Protein AF-A0A8C6AK16-F1 (afdb_monomer_lite)

Organism: Monodon monoceros (NCBI:txid40151)

InterPro domains:
  IPR026140 Small ribosomal subunit protein mS26 [PF14943] (28-161)
  IPR026140 Small ribosomal subunit protein mS26 [PTHR21035] (1-161)

Sequence (233 aa):
MFRALSALGARPMGLPPAPFLLPVRCRKTRHDPPAKSKVGRVATPPAVDPAEFFVLTERYRQYRQTVRALRLEFVSEVRKKVHEARTGVLAERKALEDAAEHRELMAWNQAENQRLRELRMARLRQEAREQERRQAEEAARQAREAQAWAQLKEREVLQLQVGRVSRGWGCRPRTPPVPRVLRAARWGRWGHGYLQSWKRVALSLDAGLAGEDLEEEACRESACQARRPGGES

Structure (mmCIF, N/CA/C/O backbone):
data_AF-A0A8C6AK16-F1
#
_entry.id   AF-A0A8C6AK16-F1
#
loop_
_atom_site.group_PDB
_atom_site.id
_atom_site.type_symbol
_atom_site.label_atom_id
_atom_site.label_alt_id
_atom_site.label_comp_id
_atom_site.label_asym_id
_atom_site.label_entity_id
_atom_site.label_seq_id
_atom_site.pdbx_PDB_ins_code
_atom_site.Cartn_x
_atom_site.Cartn_y
_atom_site.Cartn_z
_atom_site.occupancy
_atom_site.B_iso_or_equiv
_atom_site.auth_seq_id
_atom_site.auth_comp_id
_atom_site.auth_asym_id
_atom_site.auth_atom_id
_atom_site.pdbx_PDB_model_num
ATOM 1 N N . MET A 1 1 ? -16.729 41.560 -31.526 1.00 43.81 1 MET A N 1
ATOM 2 C CA . MET A 1 1 ? -16.872 40.191 -30.985 1.00 43.81 1 MET A CA 1
ATOM 3 C C . MET A 1 1 ? -15.868 40.006 -29.855 1.00 43.81 1 MET A C 1
ATOM 5 O O . MET A 1 1 ? -14.703 39.742 -30.118 1.00 43.81 1 MET A O 1
ATOM 9 N N . PHE A 1 2 ? -16.290 40.229 -28.611 1.00 41.56 2 PHE A N 1
ATOM 10 C CA . PHE A 1 2 ? -15.452 40.019 -27.429 1.00 41.56 2 PHE A CA 1
ATOM 11 C C . PHE A 1 2 ? -15.372 38.517 -27.131 1.00 41.56 2 PHE A C 1
ATOM 13 O O . PHE A 1 2 ? -16.373 37.916 -26.750 1.00 41.56 2 PHE A O 1
ATOM 20 N N . ARG A 1 3 ? -14.199 37.900 -27.319 1.00 47.03 3 ARG A N 1
ATOM 21 C CA . ARG A 1 3 ? -13.893 36.579 -26.752 1.00 47.03 3 ARG A CA 1
ATOM 22 C C . ARG A 1 3 ? -12.997 36.769 -25.537 1.00 47.03 3 ARG A C 1
ATOM 24 O O . ARG A 1 3 ? -11.971 37.438 -25.601 1.00 47.03 3 ARG A O 1
ATOM 31 N N . ALA A 1 4 ? -13.482 36.220 -24.434 1.00 45.59 4 ALA A N 1
ATOM 32 C CA . ALA A 1 4 ? -13.063 36.475 -23.075 1.00 45.59 4 ALA A CA 1
ATOM 33 C C . ALA A 1 4 ? -11.618 36.046 -22.792 1.00 45.59 4 ALA A C 1
ATOM 35 O O . ALA A 1 4 ? -11.226 34.897 -22.995 1.00 45.59 4 ALA A O 1
ATOM 36 N N . LEU A 1 5 ? -10.860 36.988 -22.237 1.00 52.19 5 LEU A N 1
ATOM 37 C CA . LEU A 1 5 ? -9.679 36.746 -21.423 1.00 52.19 5 LEU A CA 1
ATOM 38 C C . LEU A 1 5 ? -10.152 36.180 -20.079 1.00 52.19 5 LEU A C 1
ATOM 40 O O . LEU A 1 5 ? -10.466 36.924 -19.155 1.00 52.19 5 LEU A O 1
ATOM 44 N N . SER A 1 6 ? -10.281 34.862 -19.967 1.00 50.84 6 SER A N 1
ATOM 45 C CA . SER A 1 6 ? -10.647 34.217 -18.700 1.00 50.84 6 SER A CA 1
ATOM 46 C C . SER A 1 6 ? -9.979 32.853 -18.590 1.00 50.84 6 SER A C 1
ATOM 48 O O . SER A 1 6 ? -10.600 31.824 -18.815 1.00 50.84 6 SER A O 1
ATOM 50 N N . ALA A 1 7 ? -8.683 32.855 -18.272 1.00 47.44 7 ALA A N 1
ATOM 51 C CA . ALA A 1 7 ? -7.985 31.673 -17.753 1.00 47.44 7 ALA A CA 1
ATOM 52 C C . ALA A 1 7 ? -6.747 32.031 -16.903 1.00 47.44 7 ALA A C 1
ATOM 54 O O . ALA A 1 7 ? -5.827 31.229 -16.761 1.00 47.44 7 ALA A O 1
ATOM 55 N N . LEU A 1 8 ? -6.704 33.234 -16.322 1.00 50.97 8 LEU A N 1
ATOM 56 C CA . LEU A 1 8 ? -5.775 33.557 -15.239 1.00 50.97 8 LEU A CA 1
ATOM 57 C C . LEU A 1 8 ? -6.546 33.443 -13.924 1.00 50.97 8 LEU A C 1
ATOM 59 O O . LEU A 1 8 ? -7.181 34.401 -13.503 1.00 50.97 8 LEU A O 1
ATOM 63 N N . GLY A 1 9 ? -6.511 32.269 -13.293 1.00 51.22 9 GLY A N 1
ATOM 64 C CA . GLY A 1 9 ? -6.973 32.128 -11.909 1.00 51.22 9 GLY A CA 1
ATOM 65 C C . GLY A 1 9 ? -7.875 30.932 -11.638 1.00 51.22 9 GLY A C 1
ATOM 66 O O . GLY A 1 9 ? -9.057 31.098 -11.387 1.00 51.22 9 GLY A O 1
ATOM 67 N N . ALA A 1 10 ? -7.296 29.733 -11.614 1.00 48.38 10 ALA A N 1
ATOM 68 C CA . ALA A 1 10 ? -7.775 28.633 -10.777 1.00 48.38 10 ALA A CA 1
ATOM 69 C C . ALA A 1 10 ? -6.616 27.645 -10.601 1.00 48.38 10 ALA A C 1
ATOM 71 O O . ALA A 1 10 ? -6.416 26.727 -11.393 1.00 48.38 10 ALA A O 1
ATOM 72 N N . ARG A 1 11 ? -5.774 27.886 -9.592 1.00 49.88 11 ARG A N 1
ATOM 73 C CA . ARG A 1 11 ? -4.774 26.906 -9.155 1.00 49.88 11 ARG A CA 1
ATOM 74 C C . ARG A 1 11 ? -5.548 25.768 -8.469 1.00 49.88 11 ARG A C 1
ATOM 76 O O . ARG A 1 11 ? -6.270 26.073 -7.522 1.00 49.88 11 ARG A O 1
ATOM 83 N N . PRO A 1 12 ? -5.431 24.496 -8.889 1.00 49.06 12 PRO A N 1
ATOM 84 C CA . PRO A 1 12 ? -6.029 23.402 -8.135 1.00 49.06 12 PRO A CA 1
ATOM 85 C C . PRO A 1 12 ? -5.364 23.345 -6.753 1.00 49.06 12 PRO A C 1
ATOM 87 O O . PRO A 1 12 ? -4.154 23.124 -6.645 1.00 49.06 12 PRO A O 1
ATOM 90 N N . MET A 1 13 ? -6.143 23.602 -5.697 1.00 51.75 13 MET A N 1
ATOM 91 C CA . MET A 1 13 ? -5.725 23.344 -4.320 1.00 51.75 13 MET A CA 1
ATOM 92 C C . MET A 1 13 ? -5.491 21.840 -4.183 1.00 51.75 13 MET A C 1
ATOM 94 O O . MET A 1 13 ? -6.433 21.061 -4.275 1.00 51.75 13 MET A O 1
ATOM 98 N N . GLY A 1 14 ? -4.234 21.431 -4.023 1.00 57.31 14 GLY A N 1
ATOM 99 C CA . GLY A 1 14 ? -3.881 20.022 -3.830 1.00 57.31 14 GLY A CA 1
ATOM 100 C C . GLY A 1 14 ? -2.623 19.559 -4.558 1.00 57.31 14 GLY A C 1
ATOM 101 O O . GLY A 1 14 ? -2.164 18.450 -4.305 1.00 57.31 14 GLY A O 1
ATOM 102 N N . LEU A 1 15 ? -2.020 20.384 -5.422 1.00 57.50 15 LEU A N 1
ATOM 103 C CA . LEU A 1 15 ? -0.677 20.082 -5.916 1.00 57.50 15 LEU A CA 1
ATOM 104 C C . LEU A 1 15 ? 0.337 20.441 -4.815 1.00 57.50 15 LEU A C 1
ATOM 106 O O . LEU A 1 15 ? 0.316 21.593 -4.363 1.00 57.50 15 LEU A O 1
ATOM 110 N N . PRO A 1 16 ? 1.213 19.516 -4.369 1.00 57.88 16 PRO A N 1
ATOM 111 C CA . PRO A 1 16 ? 2.277 19.877 -3.441 1.00 57.88 16 PRO A CA 1
ATOM 112 C C . PRO A 1 16 ? 3.056 21.058 -4.034 1.00 57.88 16 PRO A C 1
ATOM 114 O O . PRO A 1 16 ? 3.250 21.093 -5.258 1.00 57.88 16 PRO A O 1
ATOM 117 N N . PRO A 1 17 ? 3.464 22.050 -3.216 1.00 62.41 17 PRO A N 1
ATOM 118 C CA . PRO A 1 17 ? 4.286 23.145 -3.707 1.00 62.41 17 PRO A CA 1
ATOM 119 C C . PRO A 1 17 ? 5.457 22.527 -4.464 1.00 62.41 17 PRO A C 1
ATOM 121 O O . PRO A 1 17 ? 6.132 21.644 -3.930 1.00 62.41 17 PRO A O 1
ATOM 124 N N . ALA A 1 18 ? 5.633 22.929 -5.731 1.00 64.94 18 ALA A N 1
ATOM 125 C CA . ALA A 1 18 ? 6.762 22.482 -6.534 1.00 64.94 18 ALA A CA 1
ATOM 126 C C . ALA A 1 18 ? 8.004 22.611 -5.647 1.00 64.94 18 ALA A C 1
ATOM 128 O O . ALA A 1 18 ? 8.178 23.694 -5.075 1.00 64.94 18 ALA A O 1
ATOM 129 N N . PRO A 1 19 ? 8.787 21.532 -5.443 1.00 64.44 19 PRO A N 1
ATOM 130 C CA . PRO A 1 19 ? 9.905 21.582 -4.521 1.00 64.44 19 PRO A CA 1
ATOM 131 C C . PRO A 1 19 ? 10.730 22.795 -4.915 1.00 64.44 19 PRO A C 1
ATOM 133 O O . PRO A 1 19 ? 11.152 22.903 -6.070 1.00 64.44 19 PRO A O 1
ATOM 136 N N . PHE A 1 20 ? 10.868 23.745 -3.986 1.00 60.88 20 PHE A N 1
ATOM 137 C CA . PHE A 1 20 ? 11.791 24.851 -4.161 1.00 60.88 20 PHE A CA 1
ATOM 138 C C . PHE A 1 20 ? 13.108 24.195 -4.547 1.00 60.88 20 PHE A C 1
ATOM 140 O O . PHE A 1 20 ? 13.653 23.412 -3.767 1.00 60.88 20 PHE A O 1
ATOM 147 N N . LEU A 1 21 ? 13.542 24.409 -5.791 1.00 63.00 21 LEU A N 1
ATOM 148 C CA . LEU A 1 21 ? 14.808 23.897 -6.286 1.00 63.00 21 LEU A CA 1
ATOM 149 C C . LEU A 1 21 ? 15.869 24.599 -5.454 1.00 63.00 21 LEU A C 1
ATOM 151 O O . LEU A 1 21 ? 16.296 25.704 -5.786 1.00 63.00 21 LEU A O 1
ATOM 155 N N . LEU A 1 22 ? 16.216 23.992 -4.319 1.00 65.81 22 LEU A N 1
ATOM 156 C CA . LEU A 1 22 ? 17.286 24.468 -3.473 1.00 65.81 22 LEU A CA 1
ATOM 157 C C . LEU A 1 22 ? 18.501 24.571 -4.391 1.00 65.81 22 LEU A C 1
ATOM 159 O O . LEU A 1 22 ? 18.803 23.595 -5.091 1.00 65.81 22 LEU A O 1
ATOM 163 N N . PRO A 1 23 ? 19.146 25.746 -4.474 1.00 65.31 23 PRO A N 1
ATOM 164 C CA . PRO A 1 23 ? 20.299 25.906 -5.332 1.00 65.31 23 PRO A CA 1
ATOM 165 C C . PRO A 1 23 ? 21.315 24.844 -4.924 1.00 65.31 23 PRO A C 1
ATOM 167 O O . PRO A 1 23 ? 21.833 24.848 -3.807 1.00 65.31 23 PRO A O 1
ATOM 170 N N . VAL A 1 24 ? 21.551 23.885 -5.823 1.00 67.88 24 VAL A N 1
ATOM 171 C CA . VAL A 1 24 ? 22.570 22.864 -5.612 1.00 67.88 24 VAL A CA 1
ATOM 172 C C . VAL A 1 24 ? 23.885 23.619 -5.510 1.00 67.88 24 VAL A C 1
ATOM 174 O O . VAL A 1 24 ? 24.305 24.262 -6.479 1.00 67.88 24 VAL A O 1
ATOM 177 N N . ARG A 1 25 ? 24.498 23.580 -4.320 1.00 72.50 25 ARG A N 1
ATOM 178 C CA . ARG A 1 25 ? 25.789 24.214 -4.039 1.00 72.50 25 ARG A CA 1
ATOM 179 C C . ARG A 1 25 ? 26.736 23.863 -5.196 1.00 72.50 25 ARG A C 1
ATOM 181 O O . ARG A 1 25 ? 26.908 22.686 -5.502 1.00 72.50 25 ARG A O 1
ATOM 188 N N . CYS A 1 26 ? 27.283 24.887 -5.857 1.00 72.38 26 CYS A N 1
ATOM 189 C CA . CYS A 1 26 ? 28.216 24.801 -6.996 1.00 72.38 26 CYS A CA 1
ATOM 190 C C . CYS A 1 26 ? 27.634 24.672 -8.427 1.00 72.38 26 CYS A C 1
ATOM 192 O O . CYS A 1 26 ? 28.416 24.480 -9.360 1.00 72.38 26 CYS A O 1
ATOM 194 N N . ARG A 1 27 ? 26.321 24.827 -8.667 1.00 88.56 27 ARG A N 1
ATOM 195 C CA . ARG A 1 27 ? 25.781 25.046 -10.032 1.00 88.56 27 ARG A CA 1
ATOM 196 C C . ARG A 1 27 ? 25.396 26.507 -10.257 1.00 88.56 27 ARG A C 1
ATOM 198 O O . ARG A 1 27 ? 24.926 27.169 -9.342 1.00 88.56 27 ARG A O 1
ATOM 205 N N . LYS A 1 28 ? 25.572 26.990 -11.492 1.00 88.38 28 LYS A N 1
ATOM 206 C CA . LYS A 1 28 ? 25.147 28.340 -11.883 1.00 88.38 28 LYS A CA 1
ATOM 207 C C . LYS A 1 28 ? 23.627 28.463 -11.819 1.00 88.38 28 LYS A C 1
ATOM 209 O O . LYS A 1 28 ? 22.910 27.605 -12.336 1.00 88.38 28 LYS A O 1
ATOM 214 N N . THR A 1 29 ? 23.160 29.537 -11.208 1.00 87.94 29 THR A N 1
ATOM 215 C CA . THR A 1 29 ? 21.767 29.972 -11.189 1.00 87.94 29 THR A CA 1
ATOM 216 C C . THR A 1 29 ? 21.426 30.765 -12.451 1.00 87.94 29 THR A C 1
ATOM 218 O O . THR A 1 29 ? 22.292 31.099 -13.260 1.00 87.94 29 THR A O 1
ATOM 221 N N . ARG A 1 30 ? 20.139 31.087 -12.629 1.00 89.94 30 ARG A N 1
ATOM 222 C CA . ARG A 1 30 ? 19.654 31.882 -13.769 1.00 89.94 30 ARG A CA 1
ATOM 223 C C . ARG A 1 30 ? 20.223 33.308 -13.799 1.00 89.94 30 ARG A C 1
ATOM 225 O O . ARG A 1 30 ? 20.335 33.869 -14.883 1.00 89.94 30 ARG A O 1
ATOM 232 N N . HIS A 1 31 ? 20.534 33.887 -12.638 1.00 90.69 31 HIS A N 1
ATOM 233 C CA . HIS A 1 31 ? 21.014 35.269 -12.514 1.00 90.69 31 HIS A CA 1
ATOM 234 C C . HIS A 1 31 ? 22.543 35.381 -12.567 1.00 90.69 31 HIS A C 1
ATOM 236 O O . HIS A 1 31 ? 23.069 36.489 -12.647 1.00 90.69 31 HIS A O 1
ATOM 242 N N . ASP A 1 32 ? 23.254 34.251 -12.551 1.00 90.50 32 ASP A N 1
ATOM 243 C CA . ASP A 1 32 ? 24.709 34.251 -12.625 1.00 90.50 32 ASP A CA 1
ATOM 244 C C . ASP A 1 32 ? 25.1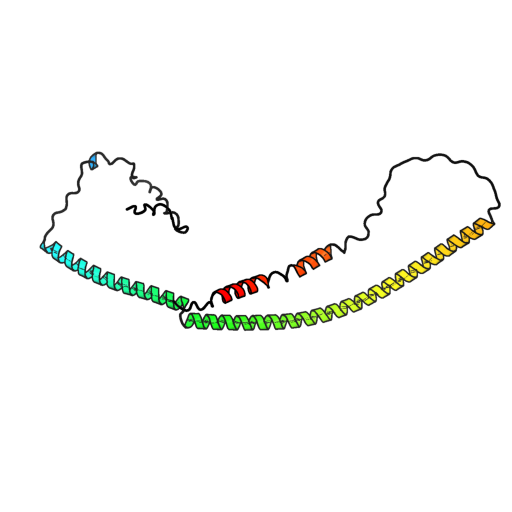77 34.551 -14.051 1.00 90.50 32 ASP A C 1
ATOM 246 O O . ASP A 1 32 ? 24.705 33.928 -15.011 1.00 90.50 32 ASP A O 1
ATOM 250 N N . PRO A 1 33 ? 26.159 35.446 -14.228 1.00 93.19 33 PRO A N 1
ATOM 251 C CA . PRO A 1 33 ? 26.671 35.734 -15.551 1.00 93.19 33 PRO A CA 1
ATOM 252 C C . PRO A 1 33 ? 27.385 34.509 -16.162 1.00 93.19 33 PRO A C 1
ATOM 254 O O . PRO A 1 33 ? 28.042 33.704 -15.472 1.00 93.19 33 PRO A O 1
ATOM 257 N N . PRO A 1 34 ? 27.311 34.339 -17.495 1.00 94.31 34 PRO A N 1
ATOM 258 C CA . PRO A 1 34 ? 28.130 33.357 -18.187 1.00 94.31 34 PRO A CA 1
ATOM 259 C C . PRO A 1 34 ? 29.618 33.692 -18.012 1.00 94.31 34 PRO A C 1
ATOM 261 O O . PRO A 1 34 ? 30.016 34.839 -17.830 1.00 94.31 34 PRO A O 1
ATOM 264 N N . ALA A 1 35 ? 30.471 32.666 -18.058 1.00 92.94 35 ALA A N 1
ATOM 265 C CA . ALA A 1 35 ? 31.912 32.893 -17.982 1.00 92.94 35 ALA A CA 1
ATOM 266 C C . ALA A 1 35 ? 32.380 33.601 -19.259 1.00 92.94 35 ALA A C 1
ATOM 268 O O . ALA A 1 35 ? 31.943 33.214 -20.342 1.00 92.94 35 ALA A O 1
ATOM 269 N N . LYS A 1 36 ? 33.310 34.560 -19.149 1.00 95.56 36 LYS A N 1
ATOM 270 C CA . LYS A 1 36 ? 33.849 35.316 -20.299 1.00 95.56 36 LYS A CA 1
ATOM 271 C C . LYS A 1 36 ? 34.339 34.396 -21.431 1.00 95.56 36 LYS A C 1
ATOM 273 O O . LYS A 1 36 ? 34.035 34.636 -22.590 1.00 95.56 36 LYS A O 1
ATOM 278 N N . SER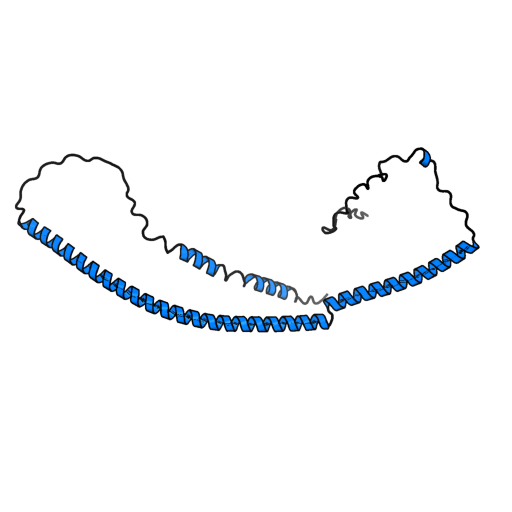 A 1 37 ? 34.977 33.273 -21.089 1.00 94.75 37 SER A N 1
ATOM 279 C CA . SER A 1 37 ? 35.450 32.249 -22.039 1.00 94.75 37 SER A CA 1
ATOM 280 C C . SER A 1 37 ? 34.346 31.431 -22.732 1.00 94.75 37 SER A C 1
ATOM 282 O O . SER A 1 37 ? 34.629 30.674 -23.659 1.00 94.75 37 SER A O 1
ATOM 284 N N . LYS A 1 38 ? 33.088 31.531 -22.285 1.00 94.69 38 LYS A N 1
ATOM 285 C CA . LYS A 1 38 ? 31.929 30.820 -22.849 1.00 94.69 38 LYS A CA 1
ATOM 286 C C . LYS A 1 38 ? 30.940 31.740 -23.567 1.00 94.69 38 LYS A C 1
ATOM 288 O O . LYS A 1 38 ? 30.084 31.214 -24.264 1.00 94.69 38 LYS A O 1
ATOM 293 N N . VAL A 1 39 ? 31.073 33.066 -23.444 1.00 93.75 39 VAL A N 1
ATOM 294 C CA . VAL A 1 39 ? 30.165 34.049 -24.073 1.00 93.75 39 VAL A CA 1
ATOM 295 C C . VAL A 1 39 ? 30.125 33.898 -25.598 1.00 93.75 39 VAL A C 1
ATOM 297 O O . VAL A 1 39 ? 29.050 33.931 -26.178 1.00 93.75 39 VAL A O 1
ATOM 300 N N . GLY A 1 40 ? 31.275 33.671 -26.239 1.00 93.50 40 GLY A N 1
ATOM 301 C CA . GLY A 1 40 ? 31.366 33.461 -27.692 1.00 93.50 40 GLY A CA 1
ATOM 302 C C . GLY A 1 40 ? 31.447 31.995 -28.126 1.00 93.50 40 GLY A C 1
ATOM 303 O O . GLY A 1 40 ? 31.640 31.718 -29.306 1.00 93.50 40 GLY A O 1
ATOM 304 N N . ARG A 1 41 ? 31.359 31.031 -27.197 1.00 95.88 41 ARG A N 1
ATOM 305 C CA . ARG A 1 41 ? 31.543 29.612 -27.527 1.00 95.88 41 ARG A CA 1
ATOM 306 C C . ARG A 1 41 ? 30.222 28.989 -27.966 1.00 95.88 41 ARG A C 1
ATOM 308 O O . ARG A 1 41 ? 29.410 28.607 -27.125 1.00 95.88 41 ARG A O 1
ATOM 315 N N . VAL A 1 42 ? 30.081 28.770 -29.266 1.00 96.12 42 VAL A N 1
ATOM 316 C CA . VAL A 1 42 ? 29.010 27.950 -29.847 1.00 96.12 42 VAL A CA 1
ATOM 317 C C . VAL A 1 42 ? 29.463 26.487 -29.913 1.00 96.12 42 VAL A C 1
ATOM 319 O O . VAL A 1 42 ? 30.647 26.200 -30.087 1.00 96.12 42 VAL A O 1
ATOM 322 N N . ALA A 1 43 ? 28.546 25.542 -29.695 1.00 95.75 43 ALA A N 1
ATOM 323 C CA . ALA A 1 43 ? 28.850 24.122 -29.842 1.00 95.75 43 ALA A CA 1
ATOM 324 C C . ALA A 1 43 ? 28.903 23.754 -31.333 1.00 95.75 43 ALA A C 1
ATOM 326 O O . ALA A 1 43 ? 27.879 23.797 -32.010 1.00 95.75 43 ALA A O 1
ATOM 327 N N . THR A 1 44 ? 30.086 23.393 -31.828 1.00 96.44 44 THR A N 1
ATOM 328 C CA . THR A 1 44 ? 30.261 22.884 -33.194 1.00 96.44 44 THR A CA 1
ATOM 329 C C . THR A 1 44 ? 29.782 21.432 -33.261 1.00 96.44 44 THR A C 1
ATOM 331 O O . THR A 1 44 ? 30.228 20.626 -32.437 1.00 96.44 44 THR A O 1
ATOM 334 N N . PRO A 1 45 ? 28.876 21.078 -34.190 1.00 97.25 45 PRO A N 1
ATOM 335 C CA . PRO A 1 45 ? 28.438 19.697 -34.348 1.00 97.25 45 PRO A CA 1
ATOM 336 C C . PRO A 1 45 ? 29.610 18.804 -34.791 1.00 97.25 45 PRO A C 1
ATOM 338 O O . PRO A 1 45 ? 30.467 19.261 -35.554 1.00 97.25 45 PRO A O 1
ATOM 341 N N . PRO A 1 46 ? 29.676 17.548 -34.316 1.00 97.12 46 PRO A N 1
ATOM 342 C CA . PRO A 1 46 ? 30.684 16.599 -34.777 1.00 97.12 46 PRO A CA 1
ATOM 343 C C . PRO A 1 46 ? 30.432 16.200 -36.238 1.00 97.12 46 PRO A C 1
ATOM 345 O O . PRO A 1 46 ? 29.305 16.293 -36.727 1.00 97.12 46 PRO A O 1
ATOM 348 N N . ALA A 1 47 ? 31.477 15.727 -36.924 1.00 96.62 47 ALA A N 1
ATOM 349 C CA . ALA A 1 47 ? 31.329 15.098 -38.234 1.00 96.62 47 ALA A CA 1
ATOM 350 C C . ALA A 1 47 ? 30.499 13.807 -38.114 1.00 96.62 47 ALA A C 1
ATOM 352 O O . ALA A 1 47 ? 30.592 13.100 -37.110 1.00 96.62 47 ALA A O 1
ATOM 353 N N . VAL A 1 48 ? 29.683 13.517 -39.128 1.00 97.44 48 VAL A N 1
ATOM 354 C CA . VAL A 1 48 ? 28.753 12.380 -39.136 1.00 97.44 48 VAL A CA 1
ATOM 355 C C . VAL A 1 48 ? 28.963 11.575 -40.413 1.00 97.44 48 VAL A C 1
ATOM 357 O O . VAL A 1 48 ? 28.889 12.141 -41.503 1.00 97.44 48 VAL A O 1
ATOM 360 N N . ASP A 1 49 ? 29.193 10.267 -40.280 1.00 98.00 49 ASP A N 1
ATOM 361 C CA . ASP A 1 49 ? 29.155 9.337 -41.411 1.00 98.00 49 ASP A CA 1
ATOM 362 C C . ASP A 1 49 ? 27.691 9.005 -41.766 1.00 98.00 49 ASP A C 1
ATOM 364 O O . ASP A 1 49 ? 26.948 8.520 -40.903 1.00 98.00 49 ASP A O 1
ATOM 368 N N . PRO A 1 50 ? 27.232 9.264 -43.007 1.00 97.62 50 PRO A N 1
ATOM 369 C CA . PRO A 1 50 ? 25.857 8.983 -43.409 1.00 97.62 50 PRO A CA 1
ATOM 370 C C . PRO A 1 50 ? 25.473 7.498 -43.325 1.00 97.62 50 PRO A C 1
ATOM 372 O O . PRO A 1 50 ? 24.317 7.203 -43.009 1.00 97.62 50 PRO A O 1
ATOM 375 N N . ALA A 1 51 ? 26.402 6.568 -43.581 1.00 97.62 51 ALA A N 1
ATOM 376 C CA . ALA A 1 51 ? 26.100 5.136 -43.559 1.00 97.62 51 ALA A CA 1
ATOM 377 C C . ALA A 1 51 ? 25.829 4.646 -42.128 1.00 97.62 51 ALA A C 1
ATOM 379 O O . ALA A 1 51 ? 24.776 4.058 -41.854 1.00 97.62 51 ALA A O 1
ATOM 380 N N . GLU A 1 52 ? 26.730 4.953 -41.191 1.00 97.44 52 GLU A N 1
ATOM 381 C CA . GLU A 1 52 ? 26.535 4.663 -39.768 1.00 97.44 52 GLU A CA 1
ATOM 382 C C . GLU A 1 52 ? 25.294 5.356 -39.195 1.00 97.44 52 GLU A C 1
ATOM 384 O O . GLU A 1 52 ? 24.504 4.730 -38.480 1.00 97.44 52 GLU A O 1
ATOM 389 N N . PHE A 1 53 ? 25.083 6.634 -39.528 1.00 97.94 53 PHE A N 1
ATOM 390 C CA . PHE A 1 53 ? 23.949 7.403 -39.019 1.00 97.94 53 PHE A CA 1
ATOM 391 C C . PHE A 1 53 ? 22.604 6.785 -39.413 1.00 97.94 53 PHE A C 1
ATOM 393 O O . PHE A 1 53 ? 21.693 6.705 -38.581 1.00 97.94 53 PHE A O 1
ATOM 400 N N . PHE A 1 54 ? 22.475 6.296 -40.649 1.00 98.12 54 PHE A N 1
ATOM 401 C CA . PHE A 1 54 ? 21.266 5.613 -41.105 1.00 98.12 54 PHE A CA 1
ATOM 402 C C . PHE A 1 54 ? 21.011 4.318 -40.320 1.00 98.12 54 PHE A C 1
ATOM 404 O O . PHE A 1 54 ? 19.922 4.123 -39.774 1.00 98.12 54 PHE A O 1
ATOM 411 N N . VAL A 1 55 ? 22.032 3.464 -40.182 1.00 98.31 55 VAL A N 1
ATOM 412 C CA . VAL A 1 55 ? 21.920 2.196 -39.440 1.00 98.31 55 VAL A CA 1
ATOM 413 C C . VAL A 1 55 ? 21.559 2.440 -37.975 1.00 98.31 55 VAL A C 1
ATOM 415 O O . VAL A 1 55 ? 20.688 1.759 -37.426 1.00 98.31 55 VAL A O 1
ATOM 418 N N . LEU A 1 56 ? 22.193 3.421 -37.329 1.00 98.44 56 LEU A N 1
ATOM 419 C CA . LEU A 1 56 ? 21.871 3.798 -35.954 1.00 98.44 56 LEU A CA 1
ATOM 420 C C . LEU A 1 56 ? 20.434 4.303 -35.843 1.00 98.44 56 LEU A C 1
ATOM 422 O O . LEU A 1 56 ? 19.718 3.884 -34.934 1.00 98.44 56 LEU A O 1
ATOM 426 N N . THR A 1 57 ? 19.987 5.149 -36.769 1.00 98.44 57 THR A N 1
ATOM 427 C CA . THR A 1 57 ? 18.624 5.695 -36.761 1.00 98.44 57 THR A CA 1
ATOM 428 C C . THR A 1 57 ? 17.576 4.585 -36.800 1.00 98.44 57 THR A C 1
ATOM 430 O O . THR A 1 57 ? 16.668 4.570 -35.962 1.00 98.44 57 THR A O 1
ATOM 433 N N . GLU A 1 58 ? 17.733 3.606 -37.693 1.00 98.56 58 GLU A N 1
ATOM 434 C CA . GLU A 1 58 ? 16.802 2.477 -37.791 1.00 98.56 58 GLU A CA 1
ATOM 435 C C . GLU A 1 58 ? 16.873 1.550 -36.570 1.00 98.56 58 GLU A C 1
ATOM 437 O O . GLU A 1 58 ? 15.835 1.166 -36.024 1.00 98.56 58 GLU A O 1
ATOM 442 N N . ARG A 1 59 ? 18.071 1.263 -36.045 1.00 98.69 59 ARG A N 1
ATOM 443 C CA . ARG A 1 59 ? 18.214 0.479 -34.803 1.00 98.69 59 ARG A CA 1
ATOM 444 C C . ARG A 1 59 ? 17.540 1.165 -33.619 1.00 98.69 59 ARG A C 1
ATOM 446 O O . ARG A 1 59 ? 16.830 0.515 -32.854 1.00 98.69 59 ARG A O 1
ATOM 453 N N . TYR A 1 60 ? 17.706 2.479 -33.475 1.00 98.62 60 TYR A N 1
ATOM 454 C CA . TYR A 1 60 ? 17.041 3.244 -32.422 1.00 98.62 60 TYR A CA 1
ATOM 455 C C . TYR A 1 60 ? 15.528 3.289 -32.610 1.00 98.62 60 TYR A C 1
ATOM 457 O O . TYR A 1 60 ? 14.798 3.227 -31.618 1.00 98.62 60 TYR A O 1
ATOM 465 N N . ARG A 1 61 ? 15.042 3.384 -33.852 1.00 98.56 61 ARG A N 1
ATOM 466 C CA . ARG A 1 61 ? 13.611 3.314 -34.161 1.00 98.56 61 ARG A CA 1
ATOM 467 C C . ARG A 1 61 ? 13.027 1.977 -33.707 1.00 98.56 61 ARG A C 1
ATOM 469 O O . ARG A 1 61 ? 12.069 1.978 -32.933 1.00 98.56 61 ARG A O 1
ATOM 476 N N . GLN A 1 62 ? 13.637 0.869 -34.124 1.00 98.62 62 GLN A N 1
ATOM 477 C CA . GLN A 1 62 ? 13.213 -0.485 -33.759 1.00 98.62 62 GLN A CA 1
ATOM 478 C C . GLN A 1 62 ? 13.281 -0.702 -32.243 1.00 98.62 62 GLN A C 1
ATOM 480 O O . GLN A 1 62 ? 12.296 -1.101 -31.626 1.00 98.62 62 GLN A O 1
ATOM 485 N N . TYR A 1 63 ? 14.398 -0.338 -31.610 1.00 98.62 63 TYR A N 1
ATOM 486 C CA . TYR A 1 63 ? 14.565 -0.436 -30.160 1.00 98.62 63 TYR A CA 1
ATOM 487 C C . TYR A 1 63 ? 13.486 0.345 -29.400 1.00 98.62 63 TYR A C 1
ATOM 489 O O . TYR A 1 63 ? 12.844 -0.187 -28.493 1.00 98.62 63 TYR A O 1
ATOM 497 N N . ARG A 1 64 ? 13.241 1.607 -29.778 1.00 98.56 64 ARG A N 1
ATOM 498 C CA . ARG A 1 64 ? 12.221 2.443 -29.128 1.00 98.56 64 ARG A CA 1
ATOM 499 C C . ARG A 1 64 ? 10.819 1.885 -29.323 1.00 98.56 64 ARG A C 1
ATOM 501 O O . ARG A 1 64 ? 10.012 2.000 -28.404 1.00 98.56 64 ARG A O 1
ATOM 508 N N . GLN A 1 65 ? 10.527 1.291 -30.478 1.00 98.56 65 GLN A N 1
ATOM 509 C CA . GLN A 1 65 ? 9.254 0.621 -30.721 1.00 98.56 65 GLN A CA 1
ATOM 510 C C . GLN A 1 65 ? 9.068 -0.561 -29.763 1.00 98.56 65 GLN A C 1
ATOM 512 O O . GLN A 1 65 ? 8.057 -0.609 -29.063 1.00 98.56 65 GLN A O 1
ATOM 517 N N . THR A 1 66 ? 10.065 -1.443 -29.652 1.00 98.75 66 THR A N 1
ATOM 518 C CA . THR A 1 66 ? 10.025 -2.598 -28.742 1.00 98.75 66 THR A CA 1
ATOM 519 C C . THR A 1 66 ? 9.894 -2.166 -27.284 1.00 98.75 66 THR A C 1
ATOM 521 O O . THR A 1 66 ? 9.006 -2.625 -26.572 1.00 98.75 66 THR A O 1
ATOM 524 N N . VAL A 1 67 ? 10.710 -1.212 -26.829 1.00 98.75 67 VAL A N 1
ATOM 525 C CA . VAL A 1 67 ? 10.656 -0.724 -25.440 1.00 98.75 67 VAL A CA 1
ATOM 526 C C . VAL A 1 67 ? 9.341 -0.000 -25.141 1.00 98.75 67 VAL A C 1
ATOM 528 O O . VAL A 1 67 ? 8.831 -0.077 -24.022 1.00 98.75 67 VAL A O 1
ATOM 531 N N . ARG A 1 68 ? 8.749 0.688 -26.126 1.00 98.56 68 ARG A N 1
ATOM 532 C CA . ARG A 1 68 ? 7.419 1.290 -25.973 1.00 98.56 68 ARG A CA 1
ATOM 533 C C . ARG A 1 68 ? 6.338 0.223 -25.826 1.00 98.56 68 ARG A C 1
ATOM 535 O O . ARG A 1 68 ? 5.468 0.409 -24.982 1.00 98.56 68 ARG A O 1
ATOM 542 N N . ALA A 1 69 ? 6.404 -0.865 -26.593 1.00 98.62 69 ALA A N 1
ATOM 543 C CA . ALA A 1 69 ? 5.488 -1.993 -26.443 1.00 98.62 69 ALA A CA 1
ATOM 544 C C . ALA A 1 69 ? 5.611 -2.618 -25.044 1.00 98.62 69 ALA A C 1
ATOM 546 O O . ALA A 1 69 ? 4.618 -2.690 -24.328 1.00 98.62 69 ALA A O 1
ATOM 547 N N . LEU A 1 70 ? 6.835 -2.913 -24.587 1.00 98.69 70 LEU A N 1
ATOM 548 C CA . LEU A 1 70 ? 7.079 -3.429 -23.232 1.00 98.69 70 LEU A CA 1
ATOM 549 C C . LEU A 1 70 ? 6.542 -2.495 -22.140 1.00 98.69 70 LEU A C 1
ATOM 551 O O . LEU A 1 70 ? 5.952 -2.940 -21.160 1.00 98.69 70 LEU A O 1
ATOM 555 N N . ARG A 1 71 ? 6.692 -1.176 -22.312 1.00 98.62 71 ARG A N 1
ATOM 556 C CA . ARG A 1 71 ? 6.124 -0.206 -21.368 1.00 98.62 71 ARG A CA 1
ATOM 557 C C . ARG A 1 71 ? 4.601 -0.307 -21.291 1.00 98.62 71 ARG A C 1
ATOM 559 O O . ARG A 1 71 ? 4.056 -0.145 -20.205 1.00 98.62 71 ARG A O 1
ATOM 566 N N . LEU A 1 72 ? 3.919 -0.525 -22.414 1.00 98.56 72 LEU A N 1
ATOM 567 C CA . LEU A 1 72 ? 2.464 -0.677 -22.426 1.00 98.56 72 LEU A CA 1
ATOM 568 C C . LEU A 1 72 ? 2.031 -1.965 -21.722 1.00 98.56 72 LEU A C 1
ATOM 570 O O . LEU A 1 72 ? 1.079 -1.907 -20.945 1.00 98.56 72 LEU A O 1
ATOM 574 N N . GLU A 1 73 ? 2.769 -3.063 -21.904 1.00 98.69 73 GLU A N 1
ATOM 575 C CA . GLU A 1 73 ? 2.537 -4.312 -21.168 1.00 98.69 73 GLU A CA 1
ATOM 576 C C . GLU A 1 73 ? 2.629 -4.081 -19.657 1.00 98.69 73 GLU A C 1
ATOM 578 O O . GLU A 1 73 ? 1.656 -4.315 -18.939 1.00 98.69 73 GLU A O 1
ATOM 583 N N . PHE A 1 74 ? 3.721 -3.475 -19.180 1.00 98.62 74 PHE A N 1
ATOM 584 C CA . PHE A 1 74 ? 3.892 -3.178 -17.754 1.00 98.62 74 PHE A CA 1
ATOM 585 C C . PHE A 1 74 ? 2.825 -2.226 -17.208 1.00 98.62 74 PHE A C 1
ATOM 587 O O . PHE A 1 74 ? 2.323 -2.411 -16.100 1.00 98.62 74 PHE A O 1
ATOM 594 N N . VAL A 1 75 ? 2.431 -1.208 -17.978 1.00 98.44 75 VAL A N 1
ATOM 595 C CA . VAL A 1 75 ? 1.333 -0.314 -17.580 1.00 98.44 75 VAL A CA 1
ATOM 596 C C . VAL A 1 75 ? 0.016 -1.085 -17.476 1.00 98.44 75 VAL A C 1
ATOM 598 O O . VAL A 1 75 ? -0.766 -0.826 -16.559 1.00 98.44 75 VAL A O 1
ATOM 601 N N . SER A 1 76 ? -0.239 -2.030 -18.381 1.00 98.25 76 SER A N 1
ATOM 602 C CA . SER A 1 76 ? -1.436 -2.870 -18.334 1.00 98.25 76 SER A CA 1
ATOM 603 C C . SER A 1 76 ? -1.433 -3.792 -17.111 1.00 98.25 76 SER A C 1
ATOM 605 O O . SER A 1 76 ? -2.451 -3.888 -16.432 1.00 98.25 76 SER A O 1
ATOM 607 N N . GLU A 1 77 ? -0.290 -4.388 -16.762 1.00 98.56 77 GLU A N 1
ATOM 608 C CA . GLU A 1 77 ? -0.141 -5.235 -15.576 1.00 98.56 77 GLU A CA 1
ATOM 609 C C . GLU A 1 77 ? -0.378 -4.454 -14.288 1.00 98.56 77 GLU A C 1
ATOM 611 O O . GLU A 1 77 ? -1.109 -4.908 -13.411 1.00 98.56 77 GLU A O 1
ATOM 616 N N . VAL A 1 78 ? 0.195 -3.253 -14.174 1.00 98.38 78 VAL A N 1
ATOM 617 C CA . VAL A 1 78 ? -0.031 -2.387 -13.010 1.00 98.38 78 VAL A CA 1
ATOM 618 C C . VAL A 1 78 ? -1.511 -2.032 -12.894 1.00 98.38 78 VAL A C 1
ATOM 620 O O . VAL A 1 78 ? -2.078 -2.109 -11.806 1.00 98.38 78 VAL A O 1
ATOM 623 N N . ARG A 1 79 ? -2.167 -1.689 -14.009 1.00 97.50 79 ARG A N 1
ATOM 624 C CA . ARG A 1 79 ? -3.608 -1.394 -14.016 1.00 97.50 79 ARG A CA 1
ATOM 625 C C . ARG A 1 79 ? -4.446 -2.605 -13.608 1.00 97.50 79 ARG A C 1
ATOM 627 O O . ARG A 1 79 ? -5.354 -2.437 -12.800 1.00 97.50 79 ARG A O 1
ATOM 634 N N . LYS A 1 80 ? -4.123 -3.802 -14.111 1.00 97.25 80 LYS A N 1
ATOM 635 C CA . LYS A 1 80 ? -4.780 -5.062 -13.725 1.00 97.25 80 LYS A CA 1
ATOM 636 C C . LYS A 1 80 ? -4.629 -5.325 -12.230 1.00 97.25 80 LYS A C 1
ATOM 638 O O . LYS A 1 80 ? -5.635 -5.480 -11.555 1.00 97.25 80 LYS A O 1
ATOM 643 N N . LYS A 1 81 ? -3.412 -5.229 -11.689 1.00 97.06 81 LYS A N 1
ATOM 644 C CA . LYS A 1 81 ? -3.144 -5.416 -10.252 1.00 97.06 81 LYS A CA 1
ATOM 645 C C . LYS A 1 81 ? -3.902 -4.420 -9.375 1.00 97.06 81 LYS A C 1
ATOM 647 O O . LYS A 1 81 ? -4.435 -4.796 -8.339 1.00 97.06 81 LYS A O 1
ATOM 652 N N . VAL A 1 82 ? -3.981 -3.151 -9.782 1.00 97.25 82 VAL A N 1
ATOM 653 C CA . VAL A 1 82 ? -4.772 -2.140 -9.057 1.00 97.25 82 VAL A CA 1
ATOM 654 C C . VAL A 1 82 ? -6.264 -2.469 -9.097 1.00 97.25 82 VAL A C 1
ATOM 656 O O . VAL A 1 82 ? -6.951 -2.290 -8.095 1.00 97.25 82 VAL A O 1
ATOM 659 N N . HIS A 1 83 ? -6.772 -2.940 -10.235 1.00 95.94 83 HIS A N 1
ATOM 660 C CA . HIS A 1 83 ? -8.165 -3.350 -10.363 1.00 95.94 83 HIS A CA 1
ATOM 661 C C . HIS A 1 83 ? -8.468 -4.592 -9.514 1.00 95.94 83 HIS A C 1
ATOM 663 O O . HIS A 1 83 ? -9.395 -4.557 -8.716 1.00 95.94 83 HIS A O 1
ATOM 669 N N . GLU A 1 84 ? -7.639 -5.632 -9.587 1.00 95.94 84 GLU A N 1
ATOM 670 C CA . GLU A 1 84 ? -7.749 -6.847 -8.767 1.00 95.94 84 GLU A CA 1
ATOM 671 C C . GLU A 1 84 ? -7.648 -6.554 -7.264 1.00 95.94 84 GLU A C 1
ATOM 673 O O . GLU A 1 84 ? -8.361 -7.149 -6.464 1.00 95.94 84 GLU A O 1
ATOM 678 N N . ALA A 1 85 ? -6.806 -5.605 -6.855 1.00 93.19 85 ALA A N 1
ATOM 679 C CA . ALA A 1 85 ? -6.720 -5.210 -5.453 1.00 93.19 85 ALA A CA 1
ATOM 680 C C . ALA A 1 85 ? -7.984 -4.486 -4.957 1.00 93.19 85 ALA A C 1
ATOM 682 O O . ALA A 1 85 ? -8.306 -4.566 -3.776 1.00 93.19 85 ALA A O 1
ATOM 683 N N . ARG A 1 86 ? -8.685 -3.756 -5.835 1.00 90.69 86 ARG A N 1
ATOM 684 C CA . ARG A 1 86 ? -9.879 -2.970 -5.474 1.00 90.69 86 ARG A CA 1
ATOM 685 C C . ARG A 1 86 ? -11.173 -3.766 -5.580 1.00 90.69 86 ARG A C 1
ATOM 687 O O . ARG A 1 86 ? -12.021 -3.660 -4.709 1.00 90.69 86 ARG A O 1
ATOM 694 N N . THR A 1 87 ? -11.329 -4.500 -6.672 1.00 92.44 87 THR A N 1
ATOM 695 C CA . THR A 1 87 ? -12.567 -5.182 -7.078 1.00 92.44 87 THR A CA 1
ATOM 696 C C . THR A 1 87 ? -12.268 -6.593 -7.577 1.00 92.44 87 THR A C 1
ATOM 698 O O . THR A 1 87 ? -12.962 -7.133 -8.433 1.00 92.44 87 THR A O 1
ATOM 701 N N . GLY A 1 88 ? -11.159 -7.183 -7.134 1.00 94.00 88 GLY A N 1
ATOM 702 C CA . GLY A 1 88 ? -10.875 -8.578 -7.427 1.00 94.00 88 GLY A CA 1
ATOM 703 C C . GLY A 1 88 ? -11.797 -9.480 -6.626 1.00 94.00 88 GLY A C 1
ATOM 704 O O . GLY A 1 88 ? -12.098 -9.214 -5.466 1.00 94.00 88 GLY A O 1
ATOM 705 N N . VAL A 1 89 ? -12.169 -10.609 -7.223 1.00 93.62 89 VAL A N 1
ATOM 706 C CA . VAL A 1 89 ? -13.056 -11.609 -6.611 1.00 93.62 89 VAL A CA 1
ATOM 707 C C . VAL A 1 89 ? -12.569 -12.045 -5.224 1.00 93.62 89 VAL A C 1
ATOM 709 O O . VAL A 1 89 ? -13.369 -12.243 -4.319 1.00 93.62 89 VAL A O 1
ATOM 712 N N . LEU A 1 90 ? -11.252 -12.179 -5.033 1.00 93.88 90 LEU A N 1
ATOM 713 C CA . LEU A 1 90 ? -10.677 -12.522 -3.729 1.00 93.88 90 LEU A CA 1
ATOM 714 C C . LEU A 1 90 ? -10.819 -11.391 -2.706 1.00 93.88 90 LEU A C 1
ATOM 716 O O . LEU A 1 90 ? -11.047 -11.675 -1.535 1.00 93.88 90 LEU A O 1
ATOM 720 N N . ALA A 1 91 ? -10.682 -10.133 -3.133 1.00 93.12 91 ALA A N 1
ATOM 721 C CA . ALA A 1 91 ? -10.860 -8.980 -2.258 1.00 93.12 91 ALA A CA 1
ATOM 722 C C . ALA A 1 91 ? -12.325 -8.862 -1.815 1.00 93.12 91 ALA A C 1
ATOM 724 O O . ALA A 1 91 ? -12.590 -8.676 -0.633 1.00 93.12 91 ALA A O 1
ATOM 725 N N . GLU A 1 92 ? -13.269 -9.057 -2.738 1.00 94.44 92 GLU A N 1
ATOM 726 C CA . GLU A 1 92 ? -14.703 -9.041 -2.430 1.00 94.44 92 GLU A CA 1
ATOM 727 C C . GLU A 1 92 ? -15.113 -10.198 -1.514 1.00 94.44 92 GLU A C 1
ATOM 729 O O . GLU A 1 92 ? -15.825 -9.978 -0.539 1.00 94.44 92 GLU A O 1
ATOM 734 N N . ARG A 1 93 ? -14.634 -11.422 -1.776 1.00 95.88 93 ARG A N 1
ATOM 735 C CA . ARG A 1 93 ? -14.909 -12.582 -0.910 1.00 95.88 93 ARG A CA 1
ATOM 736 C C . ARG A 1 93 ? -14.408 -12.361 0.508 1.00 95.88 93 ARG A C 1
ATOM 738 O O . ARG A 1 93 ? -15.184 -12.535 1.437 1.00 95.88 93 ARG A O 1
ATOM 745 N N . LYS A 1 94 ? -13.163 -11.902 0.658 1.00 95.88 94 LYS A N 1
ATOM 746 C CA . LYS A 1 94 ? -12.610 -11.571 1.974 1.00 95.88 94 LYS A CA 1
ATOM 747 C C . LYS A 1 94 ? -13.408 -10.475 2.663 1.00 95.88 94 LYS A C 1
ATOM 749 O O . LYS A 1 94 ? -13.762 -10.634 3.815 1.00 95.88 94 LYS A O 1
ATOM 754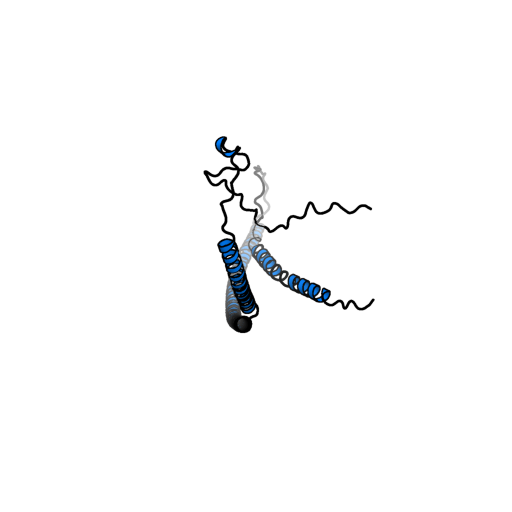 N N . ALA A 1 95 ? -13.777 -9.413 1.949 1.00 95.62 95 ALA A N 1
ATOM 755 C CA . ALA A 1 95 ? -14.599 -8.354 2.527 1.00 95.62 95 ALA A CA 1
ATOM 756 C C . ALA A 1 95 ? -15.967 -8.866 3.020 1.00 95.62 95 ALA A C 1
ATOM 758 O O . ALA A 1 95 ? -16.473 -8.386 4.033 1.00 95.62 95 ALA A O 1
ATOM 759 N N . LEU A 1 96 ? -16.572 -9.838 2.326 1.00 97.00 96 LEU A N 1
ATOM 760 C CA . LEU A 1 96 ? -17.812 -10.480 2.771 1.00 97.00 96 LEU A CA 1
ATOM 761 C C . LEU A 1 96 ? -17.590 -11.406 3.974 1.00 97.00 96 LEU A C 1
ATOM 763 O O . LEU A 1 96 ? -18.408 -11.383 4.891 1.00 97.00 96 LEU A O 1
ATOM 767 N N . GLU A 1 97 ? -16.510 -12.190 3.975 1.00 97.69 97 GLU A N 1
ATOM 768 C CA . GLU A 1 97 ? -16.099 -13.046 5.098 1.00 97.69 97 GLU A CA 1
ATOM 769 C C . GLU A 1 97 ? -15.843 -12.196 6.352 1.00 97.69 97 GLU A C 1
ATOM 771 O O . GLU A 1 97 ? -16.509 -12.394 7.363 1.00 97.69 97 GLU A O 1
ATOM 776 N N . ASP A 1 98 ? -15.013 -11.157 6.250 1.00 97.69 98 ASP A N 1
ATOM 777 C CA . ASP A 1 98 ? -14.703 -10.224 7.338 1.00 97.69 98 ASP A CA 1
ATOM 778 C C . ASP A 1 98 ? -15.976 -9.540 7.876 1.00 97.69 98 ASP A C 1
ATOM 780 O O . ASP A 1 98 ? -16.160 -9.370 9.084 1.00 97.69 98 ASP A O 1
ATOM 784 N N . ALA A 1 99 ? -16.899 -9.150 6.987 1.00 98.06 99 ALA A N 1
ATOM 785 C CA . ALA A 1 99 ? -18.172 -8.557 7.388 1.00 98.06 99 ALA A CA 1
ATOM 786 C C . ALA A 1 99 ? -19.096 -9.564 8.094 1.00 98.06 99 ALA A C 1
ATOM 788 O O . ALA A 1 99 ? -19.851 -9.172 8.990 1.00 98.06 99 ALA A O 1
ATOM 789 N N . ALA A 1 100 ? -19.066 -10.839 7.699 1.00 98.25 100 ALA A N 1
ATOM 790 C CA . ALA A 1 100 ? -19.813 -11.904 8.358 1.00 98.25 100 ALA A CA 1
ATOM 791 C C . ALA A 1 100 ? -19.230 -12.201 9.746 1.00 98.25 100 ALA A C 1
ATOM 793 O O . ALA A 1 100 ? -19.973 -12.148 10.726 1.00 98.25 100 ALA A O 1
ATOM 794 N N . GLU A 1 101 ? -17.911 -12.375 9.851 1.00 98.38 101 GLU A N 1
ATOM 7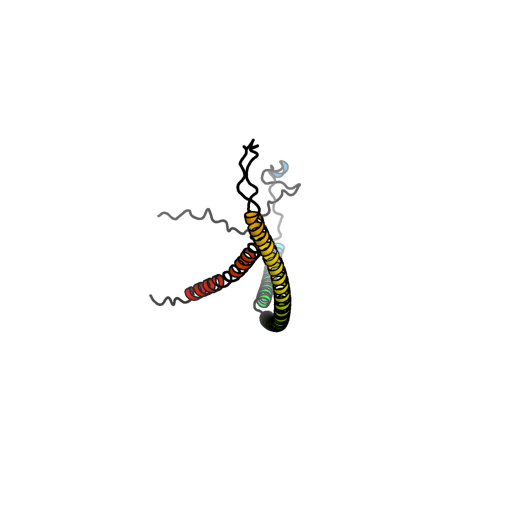95 C CA . GLU A 1 101 ? -17.206 -12.561 11.124 1.00 98.38 101 GLU A CA 1
ATOM 796 C C . GLU A 1 101 ? -17.472 -11.397 12.084 1.00 98.38 101 GLU A C 1
ATOM 798 O O . GLU A 1 101 ? -17.790 -11.597 13.257 1.00 98.38 101 GLU A O 1
ATOM 803 N N . HIS A 1 102 ? -17.436 -10.159 11.584 1.00 98.38 102 HIS A N 1
ATOM 804 C CA . HIS A 1 102 ? -17.768 -8.990 12.391 1.00 98.38 102 HIS A CA 1
ATOM 805 C C . HIS A 1 102 ? -19.199 -9.059 12.942 1.00 98.38 102 HIS A C 1
ATOM 807 O O . HIS A 1 102 ? -19.422 -8.782 14.121 1.00 98.38 102 HIS A O 1
ATOM 813 N N . ARG A 1 103 ? -20.183 -9.452 12.123 1.00 98.38 103 ARG A N 1
ATOM 814 C CA . ARG A 1 103 ? -21.575 -9.611 12.581 1.00 98.38 103 ARG A CA 1
ATOM 815 C C . ARG A 1 103 ? -21.699 -10.703 13.639 1.00 98.38 103 ARG A C 1
ATOM 817 O O . ARG A 1 103 ? -22.413 -10.499 14.618 1.00 98.38 103 ARG A O 1
ATOM 824 N N . GLU A 1 104 ? -20.998 -11.818 13.472 1.00 98.50 104 GLU A N 1
ATOM 825 C CA . GLU A 1 104 ? -20.969 -12.906 14.453 1.00 98.50 104 GLU A CA 1
ATOM 826 C C . GLU A 1 104 ? -20.370 -12.442 15.786 1.00 98.50 104 GLU A C 1
ATOM 828 O O . GLU A 1 104 ? -20.961 -12.668 16.845 1.00 98.50 104 GLU A O 1
ATOM 833 N N . LEU A 1 105 ? -19.258 -11.702 15.746 1.00 98.50 105 LEU A N 1
ATOM 834 C CA . LEU A 1 105 ? -18.637 -11.121 16.937 1.00 98.50 105 LEU A CA 1
ATOM 835 C C . LEU A 1 105 ? -19.549 -10.102 17.627 1.00 98.50 105 LEU A C 1
ATOM 837 O O . LEU A 1 105 ? -19.635 -10.088 18.857 1.00 98.50 105 LEU A O 1
ATOM 841 N N . MET A 1 106 ? -20.262 -9.274 16.861 1.00 98.31 106 MET A N 1
ATOM 842 C CA . MET A 1 106 ? -21.233 -8.332 17.423 1.00 98.31 106 MET A CA 1
ATOM 843 C C . MET A 1 106 ? -22.415 -9.055 18.070 1.00 98.31 106 MET A C 1
ATOM 845 O O . MET A 1 106 ? -22.823 -8.686 19.172 1.00 98.31 106 MET A O 1
ATOM 849 N N . ALA A 1 107 ? -22.936 -10.110 17.442 1.00 98.50 107 ALA A N 1
ATOM 850 C CA . ALA A 1 107 ? -24.005 -10.923 18.015 1.00 98.50 107 ALA A CA 1
ATOM 851 C C . ALA A 1 107 ? -23.557 -11.608 19.318 1.00 98.50 107 ALA A C 1
ATOM 853 O O . ALA A 1 107 ? -24.281 -11.586 20.316 1.00 98.50 107 ALA A O 1
ATOM 854 N N . TRP A 1 108 ? -22.336 -12.148 19.347 1.00 98.56 108 TRP A N 1
ATOM 855 C CA . TRP A 1 108 ? -21.755 -12.733 20.554 1.00 98.56 108 TRP A CA 1
ATOM 856 C C . TRP A 1 108 ? -21.583 -11.694 21.669 1.00 98.56 108 TRP A C 1
ATOM 858 O O . TRP A 1 108 ? -21.965 -11.940 22.814 1.00 98.56 108 TRP A O 1
ATOM 868 N N . ASN A 1 109 ? -21.081 -10.501 21.338 1.00 98.62 109 ASN A N 1
ATOM 869 C CA . ASN A 1 109 ? -20.931 -9.413 22.302 1.00 98.62 109 ASN A CA 1
ATOM 870 C C . ASN A 1 109 ? -22.282 -8.985 22.894 1.00 98.62 109 ASN A C 1
ATOM 872 O O . ASN A 1 109 ? -22.398 -8.785 24.102 1.00 98.62 109 ASN A O 1
ATOM 876 N N . GLN A 1 110 ? -23.322 -8.894 22.062 1.00 98.38 110 GLN A N 1
ATOM 877 C CA . GLN A 1 110 ? -24.677 -8.590 22.516 1.00 98.38 110 GLN A CA 1
ATOM 878 C C . GLN A 1 110 ? -25.213 -9.669 23.462 1.00 98.38 110 GLN A C 1
ATOM 880 O O . GLN A 1 110 ? -25.756 -9.326 24.512 1.00 98.38 110 GLN A O 1
ATOM 885 N N . ALA A 1 111 ? -25.023 -10.949 23.134 1.00 98.50 111 ALA A N 1
ATOM 886 C CA . ALA A 1 111 ? -25.437 -12.058 23.989 1.00 98.50 111 ALA A CA 1
ATOM 887 C C . ALA A 1 111 ? -24.720 -12.029 25.351 1.00 98.50 111 ALA A C 1
ATOM 889 O O . ALA A 1 111 ? -25.358 -12.159 26.399 1.00 98.50 111 ALA A O 1
ATOM 890 N N . GLU A 1 112 ? -23.410 -11.772 25.367 1.00 98.50 112 GLU A N 1
ATOM 891 C CA . GLU A 1 112 ? -22.655 -11.681 26.621 1.00 98.50 112 GLU A CA 1
ATOM 892 C C . GLU A 1 112 ? -23.058 -10.438 27.436 1.00 98.50 112 GLU A C 1
ATOM 894 O O . GLU A 1 112 ? -23.233 -10.512 28.654 1.00 98.50 112 GLU A O 1
ATOM 899 N N . ASN A 1 113 ? -23.321 -9.303 26.783 1.00 98.44 113 ASN A N 1
ATOM 900 C CA . ASN A 1 113 ? -23.840 -8.110 27.455 1.00 98.44 113 ASN A CA 1
ATOM 901 C C . ASN A 1 113 ? -25.226 -8.346 28.071 1.00 98.44 113 ASN A C 1
ATOM 903 O O . ASN A 1 113 ? -25.498 -7.853 29.169 1.00 98.44 113 ASN A O 1
ATOM 907 N N . GLN A 1 114 ? -26.100 -9.104 27.401 1.00 98.38 114 GLN A N 1
ATOM 908 C CA . GLN A 1 114 ? -27.404 -9.494 27.945 1.00 98.38 114 GLN A CA 1
ATOM 909 C C . GLN A 1 114 ? -27.234 -10.352 29.200 1.00 98.38 114 GLN A C 1
ATOM 911 O O . GLN A 1 114 ? -27.791 -10.017 30.248 1.00 98.38 114 GLN A O 1
ATOM 916 N N . ARG A 1 115 ? -26.371 -11.371 29.144 1.00 98.31 115 ARG A N 1
ATOM 917 C CA . ARG A 1 115 ? -26.033 -12.206 30.303 1.00 98.31 115 ARG A CA 1
ATOM 918 C C . ARG A 1 115 ? -25.517 -11.371 31.481 1.00 98.31 115 ARG A C 1
ATOM 920 O O . ARG A 1 115 ? -25.970 -11.527 32.616 1.00 98.31 115 ARG A O 1
ATOM 927 N N . LEU A 1 116 ? -24.595 -10.439 31.234 1.00 98.44 116 LEU A N 1
ATOM 928 C CA . LEU A 1 116 ? -24.060 -9.555 32.275 1.00 98.44 116 LEU A CA 1
ATOM 929 C C . LEU A 1 116 ? -25.116 -8.589 32.827 1.00 98.44 116 LEU A C 1
ATOM 931 O O . LEU A 1 116 ? -25.107 -8.281 34.025 1.00 98.44 116 LEU A O 1
ATOM 935 N N . ARG A 1 117 ? -26.040 -8.114 31.986 1.00 98.31 117 ARG A N 1
ATOM 936 C CA . ARG A 1 117 ? -27.161 -7.267 32.408 1.00 98.31 117 ARG A CA 1
ATOM 937 C C . ARG A 1 117 ? -28.073 -8.011 33.375 1.00 98.31 117 ARG A C 1
ATOM 939 O O . ARG A 1 117 ? -28.448 -7.437 34.395 1.00 98.31 117 ARG A O 1
ATOM 946 N N . GLU A 1 118 ? -28.394 -9.269 33.104 1.00 98.19 118 GLU A N 1
ATOM 947 C CA . GLU A 1 118 ? -29.216 -10.090 33.998 1.00 98.19 118 GLU A CA 1
ATOM 948 C C . GLU A 1 118 ? -28.557 -10.268 35.369 1.00 98.19 118 GLU A C 1
ATOM 950 O O . GLU A 1 118 ? -29.191 -10.027 36.401 1.00 98.19 118 GLU A O 1
ATOM 955 N N . LEU A 1 119 ? -27.256 -10.573 35.393 1.00 98.38 119 LEU A N 1
ATOM 956 C CA . LEU A 1 119 ? -26.484 -10.676 36.635 1.00 98.38 119 LEU A CA 1
ATOM 957 C C . LEU A 1 119 ? -26.436 -9.347 37.400 1.00 98.38 119 LEU A C 1
ATOM 959 O O . LEU A 1 119 ? -26.570 -9.323 38.626 1.00 98.38 119 LEU A O 1
ATOM 963 N N . ARG A 1 120 ? -26.286 -8.222 36.691 1.00 98.44 120 ARG A N 1
ATOM 964 C CA . ARG A 1 120 ? -26.341 -6.882 37.292 1.00 98.44 120 ARG A CA 1
ATOM 965 C C . ARG A 1 120 ? -27.708 -6.611 37.914 1.00 98.44 120 ARG A C 1
ATOM 967 O O . ARG A 1 120 ? -27.770 -6.136 39.043 1.00 98.44 120 ARG A O 1
ATOM 974 N N . MET A 1 121 ? -28.793 -6.939 37.216 1.00 98.38 121 MET A N 1
ATOM 975 C CA . MET A 1 121 ? -30.153 -6.768 37.732 1.00 98.38 121 MET A CA 1
ATOM 976 C C . MET A 1 121 ? -30.406 -7.634 38.969 1.00 98.38 121 MET A C 1
ATOM 978 O O . MET A 1 121 ? -31.021 -7.163 39.925 1.00 98.38 121 MET A O 1
ATOM 982 N N . ALA A 1 122 ? -29.914 -8.875 38.985 1.00 97.81 122 ALA A N 1
ATOM 983 C CA . ALA A 1 122 ? -30.002 -9.744 40.155 1.00 97.81 122 ALA A CA 1
ATOM 984 C C . ALA A 1 122 ? -29.271 -9.140 41.366 1.00 97.81 122 ALA A C 1
ATOM 986 O O . ALA A 1 122 ? -29.845 -9.063 42.453 1.00 97.81 122 ALA A O 1
ATOM 987 N N . ARG A 1 123 ? -28.051 -8.627 41.157 1.00 98.38 123 ARG A N 1
ATOM 988 C CA . ARG A 1 123 ? -27.265 -7.948 42.197 1.00 98.38 123 ARG A CA 1
ATOM 989 C C . ARG A 1 123 ? -27.973 -6.706 42.738 1.00 98.38 123 ARG A C 1
ATOM 991 O O . ARG A 1 123 ? -28.134 -6.583 43.944 1.00 98.38 123 ARG A O 1
ATOM 998 N N . LEU A 1 124 ? -28.463 -5.832 41.858 1.00 98.19 124 LEU A N 1
ATOM 999 C CA . LEU A 1 124 ? -29.167 -4.608 42.260 1.00 98.19 124 LEU A CA 1
ATOM 1000 C C . LEU A 1 124 ? -30.438 -4.905 43.066 1.00 98.19 124 LEU A C 1
ATOM 1002 O O . LEU A 1 124 ? -30.737 -4.202 44.025 1.00 98.19 124 LEU A O 1
ATOM 1006 N N . ARG A 1 125 ? -31.175 -5.970 42.724 1.00 97.88 125 ARG A N 1
ATOM 1007 C CA . ARG A 1 125 ? -32.339 -6.410 43.514 1.00 97.88 125 ARG A CA 1
ATOM 1008 C C . ARG A 1 125 ? -31.941 -6.853 44.920 1.00 97.88 125 ARG A C 1
ATOM 1010 O O . ARG A 1 125 ? -32.687 -6.606 45.864 1.00 97.88 125 ARG A O 1
ATOM 1017 N N . GLN A 1 126 ? -30.799 -7.518 45.066 1.00 97.75 126 GLN A N 1
ATOM 1018 C CA . GLN A 1 126 ? -30.287 -7.901 46.377 1.00 97.75 126 GLN A CA 1
ATOM 1019 C C . GLN A 1 126 ? -29.846 -6.672 47.180 1.00 97.75 126 GLN A C 1
ATOM 1021 O O . GLN A 1 126 ? -30.267 -6.519 48.324 1.00 97.75 126 GLN A O 1
ATOM 1026 N N . GLU A 1 127 ? -29.085 -5.768 46.564 1.00 97.81 127 GLU A N 1
ATOM 1027 C CA . GLU A 1 127 ? -28.655 -4.515 47.191 1.00 97.81 127 GLU A CA 1
ATOM 1028 C C . GLU A 1 127 ? -29.852 -3.664 47.640 1.00 97.81 127 GLU A C 1
ATOM 1030 O O . GLU A 1 127 ? -29.838 -3.135 48.748 1.00 97.81 127 GLU A O 1
ATOM 1035 N N . ALA A 1 128 ? -30.923 -3.587 46.842 1.00 97.94 128 ALA A N 1
ATOM 1036 C CA . ALA A 1 128 ? -32.150 -2.881 47.211 1.00 97.94 128 ALA A CA 1
ATOM 1037 C C . ALA A 1 128 ? -32.807 -3.474 48.471 1.00 97.94 128 ALA A C 1
ATOM 1039 O O . ALA A 1 128 ? -33.140 -2.737 49.395 1.00 97.94 128 ALA A O 1
ATOM 1040 N N . ARG A 1 129 ? -32.911 -4.808 48.566 1.00 97.50 129 ARG A N 1
ATOM 1041 C CA . ARG A 1 129 ? -33.444 -5.487 49.764 1.00 97.50 129 ARG A CA 1
ATOM 1042 C C . ARG A 1 129 ? -32.588 -5.223 51.001 1.00 97.50 129 ARG A C 1
ATOM 1044 O O . ARG A 1 129 ? -33.110 -5.070 52.102 1.00 97.50 129 ARG A O 1
ATOM 1051 N N . GLU A 1 130 ? -31.267 -5.197 50.846 1.00 97.31 130 GLU A N 1
ATOM 1052 C CA . GLU A 1 130 ? -30.353 -4.874 51.944 1.00 97.31 130 GLU A CA 1
ATOM 1053 C C . GLU A 1 130 ? -30.473 -3.406 52.370 1.00 97.31 130 GLU A C 1
ATOM 1055 O O . GLU A 1 130 ? -30.454 -3.112 53.565 1.00 97.31 130 GLU A O 1
ATOM 1060 N N . GLN A 1 131 ? -30.650 -2.489 51.418 1.00 97.19 131 GLN A N 1
ATOM 1061 C CA . GLN A 1 131 ? -30.895 -1.076 51.703 1.00 97.19 131 GLN A CA 1
ATOM 1062 C C . GLN A 1 131 ? -32.222 -0.862 52.432 1.00 97.19 131 GLN A C 1
ATOM 1064 O O . GLN A 1 131 ? -32.238 -0.135 53.419 1.00 97.19 131 GLN A O 1
ATOM 1069 N N . GLU A 1 132 ? -33.304 -1.525 52.022 1.00 97.06 132 GLU A N 1
ATOM 1070 C CA . GLU A 1 132 ? -34.598 -1.464 52.718 1.00 97.06 132 GLU A CA 1
ATOM 1071 C C . GLU A 1 132 ? -34.482 -1.927 54.176 1.00 97.06 132 GLU A C 1
ATOM 1073 O O . GLU A 1 132 ? -35.014 -1.281 55.078 1.00 97.06 132 GLU A O 1
ATOM 1078 N N . ARG A 1 133 ? -33.726 -3.004 54.436 1.00 96.62 133 ARG A N 1
ATOM 1079 C CA . ARG A 1 133 ? -33.454 -3.471 55.806 1.00 96.62 133 ARG A CA 1
ATOM 1080 C C . ARG A 1 133 ? -32.710 -2.420 56.626 1.00 96.62 133 ARG A C 1
ATOM 1082 O O . ARG A 1 133 ? -33.132 -2.112 57.737 1.00 96.62 133 ARG A O 1
ATOM 1089 N N . ARG A 1 134 ? -31.648 -1.830 56.066 1.00 96.56 134 ARG A N 1
ATOM 1090 C CA . ARG A 1 134 ? -30.884 -0.760 56.732 1.00 96.56 134 ARG A CA 1
ATOM 1091 C C . ARG A 1 134 ? -31.760 0.460 57.015 1.00 96.56 134 ARG A C 1
ATOM 1093 O O . ARG A 1 134 ? -31.736 0.972 58.127 1.00 96.56 134 ARG A O 1
ATOM 1100 N N . GLN A 1 135 ? -32.585 0.876 56.056 1.00 96.69 135 GLN A N 1
ATOM 1101 C CA . GLN A 1 135 ? -33.517 1.991 56.232 1.00 96.69 135 GLN A CA 1
ATOM 1102 C C . GLN A 1 135 ? -34.560 1.705 57.317 1.00 96.69 135 GLN A C 1
ATOM 1104 O O . GLN A 1 135 ? -34.859 2.588 58.117 1.00 96.69 135 GLN A O 1
ATOM 1109 N N . ALA A 1 136 ? -35.089 0.481 57.395 1.00 96.44 136 ALA A N 1
ATOM 1110 C CA . ALA A 1 136 ? -36.020 0.092 58.452 1.00 96.44 136 ALA A CA 1
ATOM 1111 C C . ALA A 1 136 ? -35.360 0.124 59.843 1.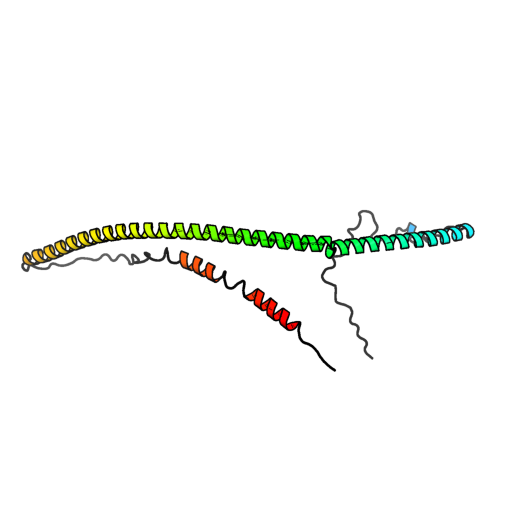00 96.44 136 ALA A C 1
ATOM 1113 O O . ALA A 1 136 ? -35.962 0.606 60.804 1.00 96.44 136 ALA A O 1
ATOM 1114 N N . GLU A 1 137 ? -34.112 -0.340 59.955 1.00 96.56 137 GLU A N 1
ATOM 1115 C CA . GLU A 1 137 ? -33.333 -0.258 61.195 1.00 96.56 137 GLU A CA 1
ATOM 1116 C C . GLU A 1 137 ? -33.048 1.194 61.599 1.00 96.56 137 GLU A C 1
ATOM 1118 O O . GLU A 1 137 ? -33.210 1.559 62.766 1.00 96.56 137 GLU A O 1
ATOM 1123 N N . GLU A 1 138 ? -32.655 2.038 60.645 1.00 97.00 138 GLU A N 1
ATOM 1124 C CA . GLU A 1 138 ? -32.419 3.465 60.868 1.00 97.00 138 GLU A CA 1
ATOM 1125 C C . GLU A 1 138 ? -33.703 4.192 61.281 1.00 97.00 138 GLU A C 1
ATOM 1127 O O . GLU A 1 138 ? -33.691 4.935 62.261 1.00 97.00 138 GLU A O 1
ATOM 1132 N N . ALA A 1 139 ? -34.828 3.926 60.614 1.00 96.44 139 ALA A N 1
ATOM 1133 C CA . ALA A 1 139 ? -36.128 4.487 60.972 1.00 96.44 139 ALA A CA 1
ATOM 1134 C C . ALA A 1 139 ? -36.561 4.059 62.383 1.00 96.44 139 ALA A C 1
ATOM 1136 O O . ALA A 1 139 ? -37.045 4.880 63.163 1.00 96.44 139 ALA A O 1
ATOM 1137 N N . ALA A 1 140 ? -36.328 2.796 62.757 1.00 96.12 140 ALA A N 1
ATOM 1138 C CA . ALA A 1 140 ? -36.603 2.311 64.107 1.00 96.12 140 ALA A CA 1
ATOM 1139 C C . ALA A 1 140 ? -35.723 3.004 65.164 1.00 96.12 140 ALA A C 1
ATOM 1141 O O . ALA A 1 140 ? -36.213 3.331 66.248 1.00 96.12 140 ALA A O 1
ATOM 1142 N N . ARG A 1 141 ? -34.440 3.260 64.866 1.00 95.94 141 ARG A N 1
ATOM 1143 C CA . ARG A 1 141 ? -33.548 4.035 65.748 1.00 95.94 141 ARG A CA 1
ATOM 1144 C C . ARG A 1 141 ? -34.026 5.478 65.895 1.00 95.94 141 ARG A C 1
ATOM 1146 O O . ARG A 1 141 ? -34.210 5.933 67.021 1.00 95.94 141 ARG A O 1
ATOM 1153 N N . GLN A 1 142 ? -34.320 6.149 64.784 1.00 95.94 142 GLN A N 1
ATOM 1154 C CA . GLN A 1 142 ? -34.821 7.525 64.778 1.00 95.94 142 GLN A CA 1
ATOM 1155 C C . GLN A 1 142 ? -36.143 7.658 65.544 1.00 95.94 142 GLN A C 1
ATOM 1157 O O . GLN A 1 142 ? -36.319 8.610 66.298 1.00 95.94 142 GLN A O 1
ATOM 1162 N N . ALA A 1 143 ? -37.054 6.688 65.424 1.00 95.94 143 ALA A N 1
ATOM 1163 C CA . ALA A 1 143 ? -38.308 6.685 66.174 1.00 95.94 143 ALA A CA 1
ATOM 1164 C C . ALA A 1 143 ? -38.075 6.605 67.693 1.00 95.94 143 ALA A C 1
ATOM 1166 O O . ALA A 1 143 ? -38.729 7.320 68.453 1.00 95.94 143 ALA A O 1
ATOM 1167 N N . ARG A 1 144 ? -37.120 5.779 68.148 1.00 95.88 144 ARG A N 1
ATOM 1168 C CA . ARG A 1 144 ? -36.748 5.685 69.572 1.00 95.88 144 ARG A CA 1
ATOM 1169 C C . ARG A 1 144 ? -36.126 6.984 70.079 1.00 95.88 144 ARG A C 1
ATOM 1171 O O . ARG A 1 144 ? -36.487 7.449 71.156 1.00 95.88 144 ARG A O 1
ATOM 1178 N N . GLU A 1 145 ? -35.225 7.579 69.302 1.00 96.56 145 GLU A N 1
ATOM 1179 C CA . GLU A 1 145 ? -34.604 8.866 69.634 1.00 96.56 145 GLU A CA 1
ATOM 1180 C C . GLU A 1 145 ? -35.644 9.992 69.707 1.00 96.56 145 GLU A C 1
ATOM 1182 O O . GLU A 1 145 ? -35.651 10.766 70.664 1.00 96.56 145 GLU A O 1
ATOM 1187 N N . ALA A 1 146 ? -36.577 10.042 68.753 1.00 95.31 146 ALA A N 1
ATOM 1188 C CA . ALA A 1 146 ? -37.668 11.012 68.736 1.00 95.31 146 ALA A CA 1
ATOM 1189 C C . ALA A 1 146 ? -38.614 10.845 69.936 1.00 95.31 146 ALA A C 1
ATOM 1191 O O . ALA A 1 146 ? -38.996 11.838 70.554 1.00 95.31 146 ALA A O 1
ATOM 1192 N N . GLN A 1 147 ? -38.955 9.605 70.309 1.00 94.38 147 GLN A N 1
ATOM 1193 C CA . GLN A 1 147 ? -39.756 9.323 71.505 1.00 94.38 147 GLN A CA 1
ATOM 1194 C C . GLN A 1 147 ? -39.041 9.766 72.785 1.00 94.38 147 GLN A C 1
ATOM 1196 O O . GLN A 1 147 ? -39.647 10.424 73.630 1.00 94.38 147 GLN A O 1
ATOM 1201 N N . ALA A 1 148 ? -37.749 9.454 72.923 1.00 94.94 148 ALA A N 1
ATOM 1202 C CA . ALA A 1 148 ? -36.957 9.881 74.073 1.00 94.94 148 ALA A CA 1
ATOM 1203 C C . ALA A 1 148 ? -36.875 11.415 74.163 1.00 94.94 148 ALA A C 1
ATOM 1205 O O . ALA A 1 148 ? -37.045 11.987 75.241 1.00 94.94 148 ALA A O 1
ATOM 1206 N N . TRP A 1 149 ? -36.681 12.092 73.029 1.00 95.25 149 TRP A N 1
ATOM 1207 C CA . TRP A 1 149 ? -36.689 13.551 72.960 1.00 95.25 149 TRP A CA 1
ATOM 1208 C C . TRP A 1 149 ? -38.051 14.138 73.353 1.00 95.25 149 TRP A C 1
ATOM 1210 O O . TRP A 1 149 ? -38.105 15.081 74.145 1.00 95.25 149 TRP A O 1
ATOM 1220 N N . ALA A 1 150 ? -39.152 13.565 72.853 1.00 94.94 150 ALA A N 1
ATOM 1221 C CA . ALA A 1 150 ? -40.505 14.018 73.167 1.00 94.94 150 ALA A CA 1
ATOM 1222 C C . ALA A 1 150 ? -40.790 13.909 74.671 1.00 94.94 150 ALA A C 1
ATOM 1224 O O . ALA A 1 150 ? -41.208 14.888 75.283 1.00 94.94 150 ALA A O 1
ATOM 1225 N N . GLN A 1 151 ? -40.445 12.776 75.291 1.00 93.44 151 GLN A N 1
ATOM 1226 C CA . GLN A 1 151 ? -40.597 12.575 76.736 1.00 93.44 151 GLN A CA 1
ATOM 1227 C C . GLN A 1 151 ? -39.770 13.567 77.563 1.00 93.44 151 GLN A C 1
ATOM 1229 O O . GLN A 1 151 ? -40.238 14.070 78.587 1.00 93.44 151 GLN A O 1
ATOM 1234 N N . LEU A 1 152 ? -38.535 13.873 77.146 1.00 94.44 152 LEU A N 1
ATOM 1235 C CA . LEU A 1 152 ? -37.716 14.889 77.814 1.00 94.44 152 LEU A CA 1
ATOM 1236 C C . LEU A 1 152 ? -38.384 16.268 77.756 1.00 94.44 152 LEU A C 1
ATOM 1238 O O . LEU A 1 152 ? -38.417 16.980 78.758 1.00 94.44 152 LEU A O 1
ATOM 1242 N N . LYS A 1 153 ? -38.971 16.625 76.614 1.00 94.19 153 LYS A N 1
ATOM 1243 C CA . LYS A 1 153 ? -39.632 17.919 76.419 1.00 94.19 153 LYS A CA 1
ATOM 1244 C C . LYS A 1 153 ? -40.966 18.020 77.139 1.00 94.19 153 LYS A C 1
ATOM 1246 O O . LYS A 1 153 ? -41.257 19.064 77.713 1.00 94.19 153 LYS A O 1
ATOM 1251 N N . GLU A 1 154 ? -41.734 16.939 77.199 1.00 89.94 154 GLU A N 1
ATOM 1252 C CA . GLU A 1 154 ? -42.927 16.855 78.045 1.00 89.94 154 GLU A CA 1
ATOM 1253 C C . GLU A 1 154 ? -42.577 17.087 79.520 1.00 89.94 154 GLU A C 1
ATOM 1255 O O . GLU A 1 154 ? -43.236 17.880 80.194 1.00 89.94 154 GLU A O 1
ATOM 1260 N N . ARG A 1 155 ? -41.490 16.478 80.016 1.00 89.50 155 ARG A N 1
ATOM 1261 C CA . ARG A 1 155 ? -40.999 16.714 81.385 1.00 89.50 155 ARG A CA 1
ATOM 1262 C C . ARG A 1 155 ? -40.579 18.165 81.606 1.00 89.50 155 ARG A C 1
ATOM 1264 O O . ARG A 1 155 ? -40.935 18.731 82.636 1.00 89.50 155 ARG A O 1
ATOM 1271 N N . GLU A 1 156 ? -39.865 18.778 80.662 1.00 88.81 156 GLU A N 1
ATOM 1272 C CA . GLU A 1 156 ? -39.520 20.207 80.731 1.00 88.81 156 GLU A CA 1
ATOM 1273 C C . GLU A 1 156 ? -40.781 21.091 80.801 1.00 88.81 156 GLU A C 1
ATOM 1275 O O . GLU A 1 156 ? -40.853 22.001 81.627 1.00 88.81 156 GLU A O 1
ATOM 1280 N N . VAL A 1 157 ? -41.808 20.812 79.992 1.00 89.06 157 VAL A N 1
ATOM 1281 C CA . VAL A 1 157 ? -43.076 21.564 80.005 1.00 89.06 157 VAL A CA 1
ATOM 1282 C C . VAL A 1 157 ? -43.817 21.396 81.335 1.00 89.06 157 VAL A C 1
ATOM 1284 O O . VAL A 1 157 ? -44.272 22.391 81.905 1.00 89.06 157 VAL A O 1
ATOM 1287 N N . LEU A 1 158 ? -43.892 20.173 81.870 1.00 83.88 158 LEU A N 1
ATOM 1288 C CA . LEU A 1 158 ? -44.488 19.902 83.183 1.00 83.88 158 LEU A CA 1
ATOM 1289 C C . LEU A 1 158 ? -43.731 20.624 84.309 1.00 83.88 158 LEU A C 1
ATOM 1291 O O . LEU A 1 158 ? -44.355 21.237 85.177 1.00 83.88 158 LEU A O 1
ATOM 1295 N N . GLN A 1 159 ? -42.394 20.633 84.275 1.00 81.31 159 GLN A N 1
ATOM 1296 C CA . GLN A 1 159 ? -41.577 21.396 85.227 1.00 81.31 159 GLN A CA 1
ATOM 1297 C C . GLN A 1 159 ? -41.863 22.901 85.153 1.00 81.31 159 GLN A C 1
ATOM 1299 O O . GLN A 1 159 ? -41.980 23.559 86.189 1.00 81.31 159 GLN A O 1
ATOM 1304 N N . LEU A 1 160 ? -42.031 23.456 83.949 1.00 79.31 160 LEU A N 1
ATOM 1305 C CA . LEU A 1 160 ? -42.399 24.862 83.762 1.00 79.31 160 LEU A CA 1
ATOM 1306 C C . LEU A 1 160 ? -43.826 25.172 84.256 1.00 79.31 160 LEU A C 1
ATOM 1308 O O . LEU A 1 160 ? -44.067 26.277 84.747 1.00 79.31 160 LEU A O 1
ATOM 1312 N N . GLN A 1 161 ? -44.761 24.219 84.179 1.00 71.69 161 GLN A N 1
ATOM 1313 C CA . GLN A 1 161 ? -46.109 24.343 84.750 1.00 71.69 161 GLN A CA 1
ATOM 1314 C C . GLN A 1 161 ? -46.100 24.332 86.286 1.00 71.69 161 GLN A C 1
ATOM 1316 O O . GLN A 1 161 ? -46.694 25.220 86.894 1.00 71.69 161 GLN A O 1
ATOM 1321 N N . VAL A 1 162 ? -45.385 23.401 86.926 1.00 62.41 162 VAL A N 1
ATOM 1322 C CA . VAL A 1 162 ? -45.264 23.349 88.399 1.00 62.41 162 VAL A CA 1
ATOM 1323 C C . VAL A 1 162 ? -44.489 24.563 88.930 1.00 62.41 162 VAL A C 1
ATOM 1325 O O . VAL A 1 162 ? -44.906 25.202 89.894 1.00 62.41 162 VAL A O 1
ATOM 1328 N N . GLY A 1 163 ? -43.415 24.969 88.244 1.00 57.62 163 GLY A N 1
ATOM 1329 C CA . GLY A 1 163 ? -42.655 26.181 88.563 1.00 57.62 163 GLY A CA 1
ATOM 1330 C C . GLY A 1 163 ? -43.451 27.484 88.403 1.00 57.62 163 GLY A C 1
ATOM 1331 O O . GLY A 1 163 ? -43.112 28.482 89.041 1.00 57.62 163 GLY A O 1
ATOM 1332 N N . ARG A 1 164 ? -44.531 27.487 87.603 1.00 51.69 164 ARG A N 1
ATOM 1333 C CA . ARG A 1 164 ? -45.506 28.591 87.544 1.00 51.69 164 ARG A CA 1
ATOM 1334 C C . ARG A 1 164 ? -46.442 28.630 88.754 1.00 51.69 164 ARG A C 1
ATOM 1336 O O . ARG A 1 164 ? -46.864 29.722 89.113 1.00 51.69 164 ARG A O 1
ATOM 1343 N N . VAL A 1 165 ? -46.732 27.499 89.402 1.00 47.69 165 VAL A N 1
ATOM 1344 C CA . VAL A 1 165 ? -47.576 27.448 90.615 1.00 47.69 165 VAL A CA 1
ATOM 1345 C C . VAL A 1 165 ? -46.805 27.923 91.857 1.00 47.69 165 VAL A C 1
ATOM 1347 O O . VAL A 1 165 ? -47.395 28.539 92.739 1.00 47.69 165 VAL A O 1
ATOM 1350 N N . SER A 1 166 ? -45.477 27.748 91.906 1.00 40.69 166 SER A N 1
ATOM 1351 C CA . SER A 1 166 ? -44.640 28.238 93.022 1.00 40.69 166 SER A CA 1
ATOM 1352 C C . SER A 1 166 ? -44.114 29.670 92.872 1.00 40.69 166 SER A C 1
ATOM 1354 O O . SER A 1 166 ? -43.497 30.186 93.802 1.00 40.69 166 SER A O 1
ATOM 1356 N N . ARG A 1 167 ? -44.359 30.353 91.747 1.00 41.09 167 ARG A N 1
ATOM 1357 C CA . ARG A 1 167 ? -44.080 31.793 91.622 1.00 41.09 167 ARG A CA 1
ATOM 1358 C C . ARG A 1 167 ? -45.361 32.592 91.815 1.00 41.09 167 ARG A C 1
ATOM 1360 O O . ARG A 1 167 ? -45.938 33.119 90.868 1.00 41.09 167 ARG A O 1
ATOM 1367 N N . GLY A 1 168 ? -45.757 32.702 93.083 1.00 37.56 168 GLY A N 1
ATOM 1368 C CA . GLY A 1 168 ? -46.534 33.842 93.549 1.00 37.56 168 GLY A CA 1
ATOM 1369 C C . GLY A 1 168 ? -45.841 35.146 93.142 1.00 37.56 168 GLY A C 1
ATOM 1370 O O . GLY A 1 168 ? -44.614 35.247 93.132 1.00 37.56 168 GLY A O 1
ATOM 1371 N N . TRP A 1 169 ? -46.658 36.106 92.730 1.00 42.25 169 TRP A N 1
ATOM 1372 C CA . TRP A 1 169 ? -46.299 37.433 92.250 1.00 42.25 169 TRP A CA 1
ATOM 1373 C C . TRP A 1 169 ? -45.185 38.093 93.073 1.00 42.25 169 TRP A C 1
ATOM 1375 O O . TRP A 1 169 ? -45.310 38.255 94.283 1.00 42.25 169 TRP A O 1
ATOM 1385 N N . GLY A 1 170 ? -44.115 38.526 92.402 1.00 33.88 170 GLY A N 1
ATOM 1386 C CA . GLY A 1 170 ? -43.012 39.231 93.050 1.00 33.88 170 GLY A CA 1
ATOM 1387 C C . GLY A 1 170 ? -42.044 39.875 92.06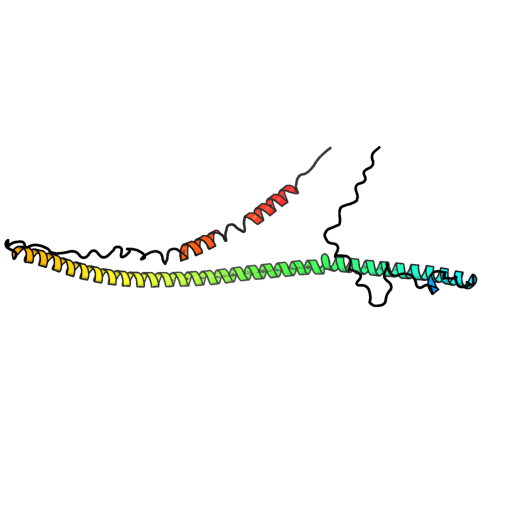1 1.00 33.88 170 GLY A C 1
ATOM 1388 O O . GLY A 1 170 ? -41.075 39.253 91.650 1.00 33.88 170 GLY A O 1
ATOM 1389 N N . CYS A 1 171 ? -42.354 41.124 91.707 1.00 34.19 171 CYS A N 1
ATOM 1390 C CA . CYS A 1 171 ? -41.467 42.240 91.349 1.00 34.19 171 CYS A CA 1
ATOM 1391 C C . CYS A 1 171 ? -40.354 42.061 90.286 1.00 34.19 171 CYS A C 1
ATOM 1393 O O . CYS A 1 171 ? -39.360 41.363 90.464 1.00 34.19 171 CYS A O 1
ATOM 1395 N N . ARG A 1 172 ? -40.463 42.870 89.217 1.00 47.91 172 ARG A N 1
ATOM 1396 C CA . ARG A 1 172 ? -39.353 43.256 88.324 1.00 47.91 172 ARG A CA 1
ATOM 1397 C C . ARG A 1 172 ? -38.214 43.913 89.117 1.00 47.91 172 ARG A C 1
ATOM 1399 O O . ARG A 1 172 ? -38.490 44.753 89.974 1.00 47.91 172 ARG A O 1
ATOM 1406 N N . PRO A 1 173 ? -36.964 43.725 88.663 1.00 45.91 173 PRO A N 1
ATOM 1407 C CA . PRO A 1 173 ? -36.159 44.910 88.389 1.00 45.91 173 PRO A CA 1
ATOM 1408 C C . PRO A 1 173 ? -35.417 44.897 87.044 1.00 45.91 173 PRO A C 1
ATOM 1410 O O . PRO A 1 173 ? -35.331 43.911 86.320 1.00 45.91 173 PRO A O 1
ATOM 1413 N N . ARG A 1 174 ? -34.965 46.114 86.741 1.00 45.22 174 ARG A N 1
ATOM 1414 C CA . ARG A 1 174 ? -34.372 46.699 85.534 1.00 45.22 174 ARG A CA 1
ATOM 1415 C C . ARG A 1 174 ? -33.203 45.939 84.889 1.00 45.22 174 ARG A C 1
ATOM 1417 O O . ARG A 1 174 ? -32.320 45.422 85.560 1.00 45.22 174 ARG A O 1
ATOM 1424 N N . THR A 1 175 ? -33.174 46.038 83.560 1.00 44.84 175 THR A N 1
ATOM 1425 C CA . THR A 1 175 ? -32.048 45.785 82.641 1.00 44.84 175 THR A CA 1
ATOM 1426 C C . THR A 1 175 ? -30.833 46.679 82.910 1.00 44.84 175 THR A C 1
ATOM 1428 O O . THR A 1 175 ? -31.020 47.850 83.253 1.00 44.84 175 THR A O 1
ATOM 1431 N N . PRO A 1 176 ? -29.613 46.189 82.617 1.00 45.72 176 PRO A N 1
ATOM 1432 C CA . PRO A 1 176 ? -28.762 46.865 81.619 1.00 45.72 176 PRO A CA 1
ATOM 1433 C C . PRO A 1 176 ? -27.902 45.862 80.792 1.00 45.72 176 PRO A C 1
ATOM 1435 O O . PRO A 1 176 ? -28.108 44.656 80.895 1.00 45.72 176 PRO A O 1
ATOM 1438 N N . PRO A 1 177 ? -26.940 46.320 79.967 1.00 52.59 177 PRO A N 1
ATOM 1439 C CA . PRO A 1 177 ? -27.108 46.834 78.613 1.00 52.59 177 PRO A CA 1
ATOM 1440 C C . PRO A 1 177 ? -26.639 45.834 77.529 1.00 52.59 177 PRO A C 1
ATOM 1442 O O . PRO A 1 177 ? -25.927 44.868 77.786 1.00 52.59 177 PRO A O 1
ATOM 1445 N N . VAL A 1 178 ? -27.034 46.098 76.283 1.00 48.34 178 VAL A N 1
ATOM 1446 C CA . VAL A 1 178 ? -26.705 45.291 75.095 1.00 48.34 178 VAL A CA 1
ATOM 1447 C C . VAL A 1 178 ? -25.305 45.643 74.570 1.00 48.34 178 VAL A C 1
ATOM 1449 O O . VAL A 1 178 ? -25.069 46.821 74.294 1.00 48.34 178 VAL A O 1
ATOM 1452 N N . PRO A 1 179 ? -24.420 44.673 74.279 1.00 39.25 179 PRO A N 1
ATOM 1453 C CA . PRO A 1 179 ? -23.385 44.852 73.278 1.00 39.25 179 PRO A CA 1
ATOM 1454 C C . PRO A 1 179 ? -23.897 44.349 71.924 1.00 39.25 179 PRO A C 1
ATOM 1456 O O . PRO A 1 179 ? -24.293 43.197 71.743 1.00 39.25 179 PRO A O 1
ATOM 1459 N N . ARG A 1 180 ? -23.907 45.257 70.952 1.00 50.69 180 ARG A N 1
ATOM 1460 C CA . ARG A 1 180 ? -24.263 44.990 69.561 1.00 50.69 180 ARG A CA 1
ATOM 1461 C C . ARG A 1 180 ? -23.008 44.485 68.845 1.00 50.69 180 ARG A C 1
ATOM 1463 O O . ARG A 1 180 ? -22.186 45.290 68.427 1.00 50.69 180 ARG A O 1
ATOM 1470 N N . VAL A 1 181 ? -22.878 43.168 68.676 1.00 45.09 181 VAL A N 1
ATOM 1471 C CA . VAL A 1 181 ? -21.947 42.570 67.705 1.00 45.09 181 VAL A CA 1
ATOM 1472 C C . VAL A 1 181 ? -22.752 41.734 66.707 1.00 45.09 181 VAL A C 1
ATOM 1474 O O . VAL A 1 181 ? -23.270 40.668 67.014 1.00 45.09 181 VAL A O 1
ATOM 1477 N N . LEU A 1 182 ? -22.940 42.349 65.536 1.00 40.47 182 LEU A N 1
ATOM 1478 C CA . LEU A 1 182 ? -22.917 41.786 64.178 1.00 40.47 182 LEU A CA 1
ATOM 1479 C C . LEU A 1 182 ? -23.375 40.321 64.031 1.00 40.47 182 LEU A C 1
ATOM 1481 O O . LEU A 1 182 ? -22.657 39.378 64.323 1.00 40.47 182 LEU A O 1
ATOM 1485 N N . ARG A 1 183 ? -24.634 40.126 63.628 1.00 39.22 183 ARG A N 1
ATOM 1486 C CA . ARG A 1 183 ? -25.049 39.737 62.260 1.00 39.22 183 ARG A CA 1
ATOM 1487 C C . ARG A 1 183 ? -24.473 38.405 61.736 1.00 39.22 183 ARG A C 1
ATOM 1489 O O . ARG A 1 183 ? -23.318 38.312 61.349 1.00 39.22 183 ARG A O 1
ATOM 1496 N N . ALA A 1 184 ? -25.425 37.490 61.522 1.00 38.31 184 ALA A N 1
ATOM 1497 C CA . ALA A 1 184 ? -25.477 36.467 60.474 1.00 38.31 184 ALA A CA 1
ATOM 1498 C C . ALA A 1 184 ? -24.599 35.210 60.628 1.00 38.31 184 ALA A C 1
ATOM 1500 O O . ALA A 1 184 ? -23.734 34.932 59.803 1.00 38.31 184 ALA A O 1
ATOM 1501 N N . ALA A 1 185 ? -24.974 34.331 61.564 1.00 34.62 185 ALA A N 1
ATOM 1502 C CA . ALA A 1 185 ? -24.787 32.892 61.370 1.00 34.62 185 ALA A CA 1
ATOM 1503 C C . ALA A 1 185 ? -25.897 32.367 60.443 1.00 34.62 185 ALA A C 1
ATOM 1505 O O . ALA A 1 185 ? -26.979 31.952 60.849 1.00 34.62 185 ALA A O 1
ATOM 1506 N N . ARG A 1 186 ? -25.606 32.520 59.156 1.00 36.47 186 ARG A N 1
ATOM 1507 C CA . ARG A 1 186 ? -26.128 31.805 57.995 1.00 36.47 186 ARG A CA 1
ATOM 1508 C C . ARG A 1 186 ? -26.780 30.453 58.342 1.00 36.47 186 ARG A C 1
ATOM 1510 O O . ARG A 1 186 ? -26.092 29.447 58.481 1.00 36.47 186 ARG A O 1
ATOM 1517 N N . TRP A 1 187 ? -28.112 30.412 58.339 1.00 40.00 187 TRP A N 1
ATOM 1518 C CA . TRP A 1 187 ? -28.833 29.214 57.911 1.00 40.00 187 TRP A CA 1
ATOM 1519 C C . TRP A 1 187 ? -28.481 29.000 56.443 1.00 40.00 187 TRP A C 1
ATOM 1521 O O . TRP A 1 187 ? -28.944 29.714 55.557 1.00 40.00 187 TRP A O 1
ATOM 1531 N N . GLY A 1 188 ? -27.556 28.088 56.188 1.00 41.47 188 GLY A N 1
ATOM 1532 C CA . GLY A 1 188 ? -27.144 27.765 54.840 1.00 41.47 188 GLY A CA 1
ATOM 1533 C C . GLY A 1 188 ? -26.289 26.519 54.831 1.00 41.47 188 GLY A C 1
ATOM 1534 O O . GLY A 1 188 ? -25.170 26.543 55.335 1.00 41.47 188 GLY A O 1
ATOM 1535 N N . ARG A 1 189 ? -26.812 25.504 54.133 1.00 46.28 189 ARG A N 1
ATOM 1536 C CA . ARG A 1 189 ? -26.110 24.323 53.612 1.00 46.28 189 ARG A CA 1
ATOM 1537 C C . ARG A 1 189 ? -26.172 23.062 54.479 1.00 46.28 189 ARG A C 1
ATOM 1539 O O . ARG A 1 189 ? -25.156 22.458 54.782 1.00 46.28 189 ARG A O 1
ATOM 1546 N N . TRP A 1 190 ? -27.390 22.590 54.718 1.00 41.94 190 TRP A N 1
ATOM 1547 C CA . TRP A 1 190 ? -27.690 21.164 54.579 1.00 41.94 190 TRP A CA 1
ATOM 1548 C C . TRP A 1 190 ? -28.696 21.041 53.434 1.00 41.94 190 TRP A C 1
ATOM 1550 O O . TRP A 1 190 ? -29.703 21.740 53.430 1.00 41.94 190 TRP A O 1
ATOM 1560 N N . GLY A 1 191 ? -28.367 20.248 52.413 1.00 44.38 191 GLY A N 1
ATOM 1561 C CA . GLY A 1 191 ? -29.213 20.069 51.227 1.00 44.38 191 GLY A CA 1
ATOM 1562 C C . GLY A 1 191 ? -28.770 20.849 49.988 1.00 44.38 191 GLY A C 1
ATOM 1563 O O . GLY A 1 191 ? -29.509 21.684 49.499 1.00 44.38 191 GLY A O 1
ATOM 1564 N N . HIS A 1 192 ? -27.565 20.588 49.470 1.00 41.31 192 HIS A N 1
ATOM 1565 C CA . HIS A 1 192 ? -27.242 20.766 48.036 1.00 41.31 192 HIS A CA 1
ATOM 1566 C C . HIS A 1 192 ? -25.943 20.028 47.636 1.00 41.31 192 HIS A C 1
ATOM 1568 O O . HIS A 1 192 ? -25.198 20.479 46.774 1.00 41.31 192 HIS A O 1
ATOM 1574 N N . GLY A 1 193 ? -25.645 18.890 48.278 1.00 41.41 193 GLY A N 1
ATOM 1575 C CA . GLY A 1 193 ? -24.484 18.043 47.947 1.00 41.41 193 GLY A CA 1
ATOM 1576 C C . GLY A 1 193 ? -24.820 16.796 47.122 1.00 41.41 193 GLY A C 1
ATOM 1577 O O . GLY A 1 193 ? -23.972 16.307 46.390 1.00 41.41 193 GLY A O 1
ATOM 1578 N N . TYR A 1 194 ? -26.068 16.318 47.173 1.00 40.59 194 TYR A N 1
ATOM 1579 C CA . TYR A 1 194 ? -26.487 15.082 46.491 1.00 40.59 194 TYR A CA 1
ATOM 1580 C C . TYR A 1 194 ? -27.401 15.297 45.274 1.00 40.59 194 TYR A C 1
ATOM 1582 O O . TYR A 1 194 ? -27.678 14.357 44.541 1.00 40.59 194 TYR A O 1
ATOM 1590 N N . LEU A 1 195 ? -27.802 16.542 44.990 1.00 46.72 195 LEU A N 1
ATOM 1591 C CA . LEU A 1 195 ? -28.710 16.879 43.879 1.00 46.72 195 LEU A CA 1
ATOM 1592 C C . LEU A 1 195 ? -28.040 17.578 42.682 1.00 46.72 195 LEU A C 1
ATOM 1594 O O . LEU A 1 195 ? -28.709 17.855 41.692 1.00 46.72 195 LEU A O 1
ATOM 1598 N N . GLN A 1 196 ? -26.724 17.827 42.725 1.00 41.00 196 GLN A N 1
ATOM 1599 C CA . GLN A 1 196 ? -25.960 18.270 41.543 1.00 41.00 196 GLN A CA 1
ATOM 1600 C C . GLN A 1 196 ? -25.072 17.184 40.923 1.00 41.00 196 GLN A C 1
ATOM 1602 O O . GLN A 1 196 ? -24.714 17.306 39.756 1.00 41.00 196 GLN A O 1
ATOM 1607 N N . SER A 1 197 ? -24.802 16.083 41.633 1.00 41.06 197 SER A N 1
ATOM 1608 C CA . SER A 1 197 ? -24.182 14.896 41.022 1.00 41.06 197 SER A CA 1
ATOM 1609 C C . SER A 1 197 ? -25.167 14.189 40.074 1.00 41.06 197 SER A C 1
ATOM 1611 O O . SER A 1 197 ? -24.828 13.855 38.944 1.00 41.06 197 SER A O 1
ATOM 1613 N N . TRP A 1 198 ? -26.446 14.106 40.457 1.00 41.50 198 TRP A N 1
ATOM 1614 C CA . TRP A 1 198 ? -27.474 13.442 39.649 1.00 41.50 198 TRP A CA 1
ATOM 1615 C C . TRP A 1 198 ? -27.975 14.265 38.455 1.00 41.50 198 TRP A C 1
ATOM 1617 O O . TRP A 1 198 ? -28.331 13.682 37.441 1.00 41.50 198 TRP A O 1
ATOM 1627 N N . LYS A 1 199 ? -27.937 15.607 38.500 1.00 40.91 199 LYS A N 1
ATOM 1628 C CA . LYS A 1 199 ? -28.273 16.435 37.322 1.00 40.91 199 LYS A CA 1
ATOM 1629 C C . LYS A 1 199 ? -27.183 16.428 36.247 1.00 40.91 199 LYS A C 1
ATOM 1631 O O . LYS A 1 199 ? -27.509 16.576 35.077 1.00 40.91 199 LYS A O 1
ATOM 1636 N N . ARG A 1 200 ? -25.912 16.215 36.613 1.00 43.34 200 ARG A N 1
ATOM 1637 C CA . ARG A 1 200 ? -24.819 16.076 35.636 1.00 43.34 200 ARG A CA 1
ATOM 1638 C C . ARG A 1 200 ? -24.766 14.684 35.005 1.00 43.34 200 ARG A C 1
ATOM 1640 O O . ARG A 1 200 ? -24.359 14.591 33.859 1.00 43.34 200 ARG A O 1
ATOM 1647 N N . VAL A 1 201 ? -25.229 13.654 35.721 1.00 50.19 201 VAL A N 1
ATOM 1648 C CA . VAL A 1 201 ? -25.383 12.284 35.198 1.00 50.19 201 VAL A CA 1
ATOM 1649 C C . VAL A 1 201 ? -26.681 12.117 34.389 1.00 50.19 201 VAL A C 1
ATOM 1651 O O . VAL A 1 201 ? -26.671 11.433 33.372 1.00 50.19 201 VAL A O 1
ATOM 1654 N N . ALA A 1 202 ? -27.775 12.791 34.762 1.00 45.47 202 ALA A N 1
ATOM 1655 C CA . ALA A 1 202 ? -29.016 12.788 33.978 1.00 45.47 202 ALA A CA 1
ATOM 1656 C C . ALA A 1 202 ? -28.875 13.560 32.650 1.00 45.47 202 ALA A C 1
ATOM 1658 O O . ALA A 1 202 ? -29.263 13.051 31.606 1.00 45.47 202 ALA A O 1
ATOM 1659 N N . LEU A 1 203 ? -28.217 14.728 32.642 1.00 46.25 203 LEU A N 1
ATOM 1660 C CA . LEU A 1 203 ? -27.996 15.494 31.402 1.00 46.25 203 LEU A CA 1
ATOM 1661 C C . LEU A 1 203 ? -26.938 14.880 30.467 1.00 46.25 203 LEU A C 1
ATOM 1663 O O . LEU A 1 203 ? -26.898 15.224 29.291 1.00 46.25 203 LEU A O 1
ATOM 1667 N N . SER A 1 204 ? -26.097 13.965 30.958 1.00 41.12 204 SER A N 1
ATOM 1668 C CA . SER A 1 204 ? -25.189 13.171 30.117 1.00 41.12 204 SER A CA 1
ATOM 1669 C C . SER A 1 204 ? -25.828 11.890 29.570 1.00 41.12 204 SER A C 1
ATOM 1671 O O . SER A 1 204 ? -25.284 11.304 28.642 1.00 41.12 204 SER A O 1
ATOM 1673 N N . LEU A 1 205 ? -26.964 11.457 30.131 1.00 46.84 205 LEU A N 1
ATOM 1674 C CA . LEU A 1 205 ? -27.750 10.331 29.614 1.00 46.84 205 LEU A CA 1
ATOM 1675 C C . LEU A 1 205 ? -28.754 10.782 28.540 1.00 46.84 205 LEU A C 1
ATOM 1677 O O . LEU A 1 205 ? -28.972 10.035 27.594 1.00 46.84 205 LEU A O 1
ATOM 1681 N N . ASP A 1 206 ? -29.259 12.019 28.608 1.00 39.44 206 ASP A N 1
ATOM 1682 C CA . ASP A 1 206 ? -30.135 12.573 27.559 1.00 39.44 206 ASP A CA 1
ATOM 1683 C C . ASP A 1 206 ? -29.358 13.129 26.345 1.00 39.44 206 ASP A C 1
ATOM 1685 O O . ASP A 1 206 ? -29.853 13.095 25.223 1.00 39.44 206 ASP A O 1
ATOM 1689 N N . ALA A 1 207 ? -28.107 13.577 26.516 1.00 42.38 207 ALA A N 1
ATOM 1690 C CA . ALA A 1 207 ? -27.261 14.009 25.392 1.00 42.38 207 ALA A CA 1
ATOM 1691 C C . ALA A 1 207 ? -26.657 12.839 24.584 1.00 42.38 207 ALA A C 1
ATOM 1693 O O . ALA A 1 207 ? -26.156 13.051 23.483 1.00 42.38 207 ALA A O 1
ATOM 1694 N N . GLY A 1 208 ? -26.707 11.612 25.116 1.00 38.47 208 GLY A N 1
ATOM 1695 C CA . GLY A 1 208 ? -26.255 10.394 24.433 1.00 38.47 208 GLY A CA 1
ATOM 1696 C C . GLY A 1 208 ? -27.325 9.715 23.574 1.00 38.47 208 GLY A C 1
ATOM 1697 O O . GLY A 1 208 ? -27.014 8.738 22.907 1.00 38.47 208 GLY A O 1
ATOM 1698 N N . LEU A 1 209 ? -28.566 10.217 23.586 1.00 45.66 209 LEU A N 1
ATOM 1699 C CA . LEU A 1 209 ? -29.701 9.658 22.837 1.00 45.66 209 LEU A CA 1
ATOM 1700 C C . LEU A 1 209 ? -30.252 10.604 21.757 1.00 45.66 209 LEU A C 1
ATOM 1702 O O . LEU A 1 209 ? -31.244 10.280 21.125 1.00 45.66 209 LEU A O 1
ATOM 1706 N N . ALA A 1 210 ? -29.616 11.756 21.520 1.00 42.19 210 ALA A N 1
ATOM 1707 C CA . ALA A 1 210 ? -30.007 12.699 20.462 1.00 42.19 210 ALA A CA 1
ATOM 1708 C C . ALA A 1 210 ? -28.947 12.848 19.349 1.00 42.19 210 ALA A C 1
ATOM 1710 O O . ALA A 1 210 ? -29.073 13.713 18.485 1.00 42.19 210 ALA A O 1
ATOM 1711 N N . GLY A 1 211 ? -27.878 12.043 19.391 1.00 38.31 211 GLY A N 1
ATOM 1712 C CA . GLY A 1 211 ? -26.757 12.109 18.447 1.00 38.31 211 GLY A CA 1
ATOM 1713 C C . GLY A 1 211 ? -26.783 11.069 17.325 1.00 38.31 211 GLY A C 1
ATOM 1714 O O . GLY A 1 211 ? -26.040 11.232 16.365 1.00 38.31 211 GLY A O 1
ATOM 1715 N N . GLU A 1 212 ? -27.616 10.030 17.419 1.00 47.12 212 GLU A N 1
ATOM 1716 C CA . GLU A 1 212 ? -27.641 8.941 16.426 1.00 47.12 212 GLU A CA 1
ATOM 1717 C C . GLU A 1 212 ? -28.808 9.059 15.425 1.00 47.12 212 GLU A C 1
ATOM 1719 O O . GLU A 1 212 ? -28.704 8.553 14.312 1.00 47.12 212 GLU A O 1
ATOM 1724 N N . ASP A 1 213 ? -29.855 9.831 15.738 1.00 41.84 213 ASP A N 1
ATOM 1725 C CA . ASP A 1 213 ? -31.030 9.960 14.859 1.00 41.84 213 ASP A CA 1
ATOM 1726 C C . ASP A 1 213 ? -30.872 11.033 13.757 1.00 41.84 213 ASP A C 1
ATOM 1728 O O . ASP A 1 213 ? -31.554 10.984 12.733 1.00 41.84 213 ASP A O 1
ATOM 1732 N N . LEU A 1 214 ? -29.939 11.984 13.909 1.00 45.75 214 LEU A N 1
ATOM 1733 C CA . LEU A 1 214 ? -29.727 13.056 12.920 1.00 45.75 214 LEU A CA 1
ATOM 1734 C C . LEU A 1 214 ? -28.820 12.646 11.745 1.00 45.75 214 LEU A C 1
ATOM 1736 O O . LEU A 1 214 ? -28.923 13.239 10.669 1.00 45.75 214 LEU A O 1
ATOM 1740 N N . GLU A 1 215 ? -27.968 11.625 11.896 1.00 45.28 215 GLU A N 1
ATOM 1741 C CA . GLU A 1 215 ? -27.183 11.096 10.766 1.00 45.28 215 GLU A CA 1
ATOM 1742 C C . GLU A 1 215 ? -27.983 10.096 9.908 1.00 45.28 215 GLU A C 1
ATOM 1744 O O . GLU A 1 215 ? -27.763 10.013 8.694 1.00 45.28 215 GLU A O 1
ATOM 1749 N N . GLU A 1 216 ? -28.978 9.406 10.482 1.00 47.06 216 GLU A N 1
ATOM 1750 C CA . GLU A 1 216 ? -29.881 8.535 9.716 1.00 47.06 216 GLU A CA 1
ATOM 1751 C C . GLU A 1 216 ? -30.921 9.321 8.894 1.00 47.06 216 GLU A C 1
ATOM 1753 O O . GLU A 1 216 ? -31.210 8.936 7.754 1.00 47.06 216 GLU A O 1
ATOM 1758 N N . GLU A 1 217 ? -31.434 10.456 9.390 1.00 45.81 217 GLU A N 1
ATOM 1759 C CA . GLU A 1 217 ? -32.314 11.333 8.597 1.00 45.81 217 GLU A CA 1
ATOM 1760 C C . GLU A 1 217 ? -31.563 12.047 7.459 1.00 45.81 217 GLU A C 1
ATOM 1762 O O . GLU A 1 217 ? -32.069 12.093 6.333 1.00 45.81 217 GLU A O 1
ATOM 1767 N N . ALA A 1 218 ? -30.313 12.477 7.674 1.00 46.81 218 ALA A N 1
ATOM 1768 C CA . ALA A 1 218 ? -29.482 13.066 6.617 1.00 46.81 218 ALA A CA 1
ATOM 1769 C C . ALA A 1 218 ? -29.131 12.058 5.496 1.00 46.81 218 ALA A C 1
ATOM 1771 O O . ALA A 1 218 ? -29.054 12.423 4.314 1.00 46.81 218 ALA A O 1
ATOM 1772 N N . CYS A 1 219 ? -28.982 10.769 5.831 1.00 47.75 219 CYS A N 1
ATOM 1773 C CA . CYS A 1 219 ? -28.810 9.703 4.838 1.00 47.75 219 CYS A CA 1
ATOM 1774 C C . CYS A 1 219 ? -30.114 9.359 4.095 1.00 47.75 219 CYS A C 1
ATOM 1776 O O . CYS A 1 219 ? -30.071 9.069 2.894 1.00 47.75 219 CYS A O 1
ATOM 1778 N N . ARG A 1 220 ? -31.281 9.433 4.752 1.00 49.03 220 ARG A N 1
ATOM 1779 C CA . ARG A 1 220 ? -32.585 9.204 4.099 1.00 49.03 220 ARG A CA 1
ATOM 1780 C C . ARG A 1 220 ? -32.999 10.350 3.173 1.00 49.03 220 ARG A C 1
ATOM 1782 O O . ARG A 1 220 ? -33.513 10.077 2.088 1.00 49.03 220 ARG A O 1
ATOM 1789 N N . GLU A 1 221 ? -32.706 11.606 3.511 1.00 46.91 221 GLU A N 1
ATOM 1790 C CA . GLU A 1 221 ? -32.960 12.741 2.607 1.00 46.91 221 GLU A CA 1
ATOM 1791 C C . GLU A 1 221 ? -32.033 12.735 1.378 1.00 46.91 221 GLU A C 1
ATOM 1793 O O . GLU A 1 221 ? -32.478 13.017 0.260 1.00 46.91 221 GLU A O 1
ATOM 1798 N N . SER A 1 222 ? -30.777 12.308 1.546 1.00 50.38 222 SER A N 1
ATOM 1799 C CA . SER A 1 222 ? -29.815 12.165 0.442 1.00 50.38 222 SER A CA 1
ATOM 1800 C C . SER A 1 222 ? -30.180 11.021 -0.519 1.00 50.38 222 SER A C 1
ATOM 1802 O O . SER A 1 222 ? -29.996 11.141 -1.732 1.00 50.38 222 SER A O 1
ATOM 1804 N N . ALA A 1 223 ? -30.770 9.931 -0.014 1.00 46.84 223 ALA A N 1
ATOM 1805 C CA . ALA A 1 223 ? -31.248 8.816 -0.837 1.00 46.84 223 ALA A CA 1
ATOM 1806 C C . ALA A 1 223 ? -32.546 9.141 -1.611 1.00 46.84 223 ALA A C 1
ATOM 1808 O O . ALA A 1 223 ? -32.764 8.608 -2.703 1.00 46.84 223 ALA A O 1
ATOM 1809 N N . CYS A 1 224 ? -33.383 10.050 -1.099 1.00 46.69 224 CYS A N 1
ATOM 1810 C CA . CYS A 1 224 ? -34.609 10.494 -1.772 1.00 46.69 224 CYS A CA 1
ATOM 1811 C C . CYS A 1 224 ? -34.355 11.516 -2.897 1.00 46.69 224 CYS A C 1
ATOM 1813 O O . CYS A 1 224 ? -35.108 11.544 -3.872 1.00 46.69 224 CYS A O 1
ATOM 1815 N N . GLN A 1 225 ? -33.273 12.304 -2.843 1.00 47.72 225 GLN A N 1
ATOM 1816 C CA . GLN A 1 225 ? -32.913 13.220 -3.940 1.00 47.72 225 GLN A CA 1
ATOM 1817 C C . GLN A 1 225 ? -32.339 12.507 -5.180 1.00 47.72 225 GLN A C 1
ATOM 1819 O O . GLN A 1 225 ? -32.390 13.061 -6.278 1.00 47.72 225 GLN A O 1
ATOM 1824 N N . ALA A 1 226 ? -31.880 11.257 -5.052 1.00 47.50 226 ALA A N 1
ATOM 1825 C CA . ALA A 1 226 ? -31.356 10.461 -6.168 1.00 47.50 226 ALA A CA 1
ATOM 1826 C C . ALA A 1 226 ? -32.440 9.748 -7.011 1.00 47.50 226 ALA A C 1
ATOM 1828 O O . ALA A 1 226 ? -32.120 9.107 -8.012 1.00 47.50 226 ALA A O 1
ATOM 1829 N N . ARG A 1 227 ? -33.727 9.862 -6.649 1.00 48.59 227 ARG A N 1
ATOM 1830 C CA . ARG A 1 227 ? -34.860 9.310 -7.415 1.00 48.59 227 ARG A CA 1
ATOM 1831 C C . ARG A 1 227 ? -35.839 10.403 -7.846 1.00 48.59 227 ARG A C 1
ATOM 1833 O O . ARG A 1 227 ? -37.019 10.360 -7.515 1.00 48.59 227 ARG A O 1
ATOM 1840 N N . ARG A 1 228 ? -35.373 11.373 -8.635 1.00 46.84 228 ARG A N 1
ATOM 1841 C CA . ARG A 1 228 ? -36.265 12.100 -9.551 1.00 46.84 228 ARG A CA 1
ATOM 1842 C C . ARG A 1 228 ? -36.121 11.503 -10.953 1.00 46.84 228 ARG A C 1
ATOM 1844 O O . ARG A 1 228 ? -35.055 11.658 -11.545 1.00 46.84 228 ARG A O 1
ATOM 1851 N N . PRO A 1 229 ? -37.149 10.837 -11.507 1.00 49.62 229 PRO A N 1
ATOM 1852 C CA . PRO A 1 229 ? -37.182 10.550 -12.930 1.00 49.62 229 PRO A CA 1
ATOM 1853 C C . PRO A 1 229 ? -37.461 11.868 -13.660 1.00 49.62 229 PRO A C 1
ATOM 1855 O O . PRO A 1 229 ? -38.585 12.362 -13.680 1.00 49.62 229 PRO A O 1
ATOM 1858 N N . GLY A 1 230 ? -36.412 12.472 -14.214 1.00 41.91 230 GLY A N 1
ATOM 1859 C CA . GLY A 1 230 ? -36.542 13.530 -15.209 1.00 41.91 230 GLY A CA 1
ATOM 1860 C C . GLY A 1 230 ? -36.896 12.904 -16.550 1.00 41.91 230 GLY A C 1
ATOM 1861 O O . GLY A 1 230 ? -36.006 12.607 -17.343 1.00 41.91 230 GLY A O 1
ATOM 1862 N N . GLY A 1 231 ? -38.186 12.648 -16.749 1.00 45.66 231 GLY A N 1
ATOM 1863 C CA . GLY A 1 231 ? -38.768 12.423 -18.062 1.00 45.66 231 GLY A CA 1
ATOM 1864 C C . GLY A 1 231 ? -38.941 13.742 -18.819 1.00 45.66 231 GLY A C 1
ATOM 1865 O O . GLY A 1 231 ? -39.344 14.743 -18.234 1.00 45.66 231 GLY A O 1
ATOM 1866 N N . GLU A 1 232 ? -38.638 13.654 -20.114 1.00 44.19 232 GLU A N 1
ATOM 1867 C CA . GLU A 1 232 ? -39.256 14.355 -21.249 1.00 44.19 232 GLU A CA 1
ATOM 1868 C C . GLU A 1 232 ? -39.104 15.881 -21.367 1.00 44.19 232 GLU A C 1
ATOM 1870 O O . GLU A 1 232 ? -39.845 16.662 -20.771 1.00 44.19 232 GLU A O 1
ATOM 1875 N N . SER A 1 233 ? -38.215 16.305 -22.276 1.00 47.53 233 SER A N 1
ATOM 1876 C CA . SER A 1 233 ? -38.549 16.976 -23.556 1.00 47.53 233 SER A CA 1
ATOM 1877 C C . SER A 1 233 ? -37.294 17.154 -24.410 1.00 47.53 233 SER A C 1
ATOM 1879 O O . SER A 1 233 ? -36.261 17.581 -23.845 1.00 47.53 233 SER A O 1
#

Radius of gyration: 48.65 Å; chains: 1; bounding box: 83×60×137 Å

Secondary structure (DSSP, 8-state):
-------S----TTSPP-------TTSPPTTSPPPHHHHT---PPPP--HHHHHHHHHHHHHHHHHHHHHHHHHHHHHHHHHHHHHH-HHHHHHHHHHHHHHHHHHHHHHHHHHHHHHHHHHHHHHHHHHHHHHHHHHHHHHHHHHHHHHHHHHHHHHHHHHHHHS-----------------------SSSSSTTHHHHHHHHHHTTSSSSHHHHHHHHHHHHHT-------

pLDDT: mean 75.54, std 24.6, range [33.88, 98.75]

Foldseek 3Di:
DDDDPPDPDDDPPPDDPPPPPPPPPPDDDPPDDDDPVCPPDDDDDDDDDPVVVVVVVVVVVVVCVVVVVVVVVVVVVVVVVVCCCVPNPVNVVVVVVVVVVVVVVVVVVVVVVVVVVVVVVVVVVVVVVVVVVVVVVVVVVVVVVVVVVVVVVVVVVVVVVVVVVPDDDDDDDDDDDDDDDDDDPDPDDDPDPPVVVVVVVVVVVVVVPPPPVVVVVVVVVVVVVVDDPPDDD